Protein AF-A0A7X8T7S3-F1 (afdb_monomer_lite)

Structure (mmCIF, N/CA/C/O backbone):
data_AF-A0A7X8T7S3-F1
#
_entry.id   AF-A0A7X8T7S3-F1
#
loop_
_atom_site.group_PDB
_atom_site.id
_atom_site.type_symbol
_atom_site.label_atom_id
_atom_site.label_alt_id
_atom_site.label_comp_id
_atom_site.label_asym_id
_atom_site.label_entity_id
_atom_site.label_seq_id
_atom_site.pdbx_PDB_ins_code
_atom_site.Cartn_x
_atom_site.Cartn_y
_atom_site.Cartn_z
_atom_site.occupancy
_atom_site.B_iso_or_equiv
_atom_site.auth_seq_id
_atom_site.auth_comp_id
_atom_site.auth_asym_id
_atom_site.auth_atom_id
_atom_site.pdbx_PDB_model_num
ATOM 1 N N . MET A 1 1 ? -13.791 -21.816 15.992 1.00 34.56 1 MET A N 1
ATOM 2 C CA . MET A 1 1 ? -15.180 -21.768 16.499 1.00 34.56 1 MET A CA 1
ATOM 3 C C . MET A 1 1 ? -15.285 -20.595 17.452 1.00 34.56 1 MET A C 1
ATOM 5 O O . MET A 1 1 ? -14.672 -20.634 18.508 1.00 34.56 1 MET A O 1
ATOM 9 N N . VAL A 1 2 ? -15.959 -19.525 17.038 1.00 32.75 2 VAL A N 1
ATOM 10 C CA . VAL A 1 2 ? -16.165 -18.334 17.871 1.00 32.75 2 VAL A CA 1
ATOM 11 C C . VAL A 1 2 ? -17.373 -18.616 18.759 1.00 32.75 2 VAL A C 1
ATOM 13 O O . VAL A 1 2 ? -18.457 -18.872 18.238 1.00 32.75 2 VAL A O 1
ATOM 16 N N . SER A 1 3 ? -17.190 -18.645 20.080 1.00 33.12 3 SER A N 1
ATOM 17 C CA . SER A 1 3 ? -18.323 -18.723 20.997 1.00 33.12 3 SER A CA 1
ATOM 18 C C . SER A 1 3 ? -19.047 -17.379 20.984 1.00 33.12 3 SER A C 1
ATOM 20 O O . SER A 1 3 ? -18.461 -16.328 21.244 1.00 33.12 3 SER A O 1
ATOM 22 N N . PHE A 1 4 ? -20.332 -17.402 20.641 1.00 36.34 4 PHE A N 1
ATOM 23 C CA . PHE A 1 4 ? -21.191 -16.243 20.829 1.00 36.34 4 PHE A CA 1
ATOM 24 C C . PHE A 1 4 ? -21.385 -16.043 22.334 1.00 36.34 4 PHE A C 1
ATOM 26 O O . PHE A 1 4 ? -21.785 -16.966 23.044 1.00 36.34 4 PHE A O 1
ATOM 33 N N . ALA A 1 5 ? -21.055 -14.852 22.831 1.00 44.38 5 ALA A N 1
ATOM 34 C CA . ALA A 1 5 ? -21.290 -14.482 24.218 1.00 44.38 5 ALA A CA 1
ATOM 35 C C . ALA A 1 5 ? -22.790 -14.624 24.532 1.00 44.38 5 ALA A C 1
ATOM 37 O O . ALA A 1 5 ? -23.621 -14.000 23.873 1.00 44.38 5 ALA A O 1
ATOM 38 N N . SER A 1 6 ? -23.150 -15.455 25.516 1.00 49.16 6 SER A N 1
ATOM 39 C CA . SER A 1 6 ? -24.542 -15.551 25.961 1.00 49.16 6 SER A CA 1
ATOM 40 C C . SER A 1 6 ? -24.934 -14.232 26.624 1.00 49.16 6 SER A C 1
ATOM 42 O O . SER A 1 6 ? -24.381 -13.873 27.666 1.00 49.16 6 SER A O 1
ATOM 44 N N . VAL A 1 7 ? -25.877 -13.508 26.029 1.00 49.22 7 VAL A N 1
ATOM 45 C CA . VAL A 1 7 ? -26.388 -12.255 26.588 1.00 49.22 7 VAL A CA 1
ATOM 46 C C . VAL A 1 7 ? -27.518 -12.600 27.561 1.00 49.22 7 VAL A C 1
ATOM 48 O O . VAL A 1 7 ? -28.620 -12.944 27.145 1.00 49.22 7 VAL A O 1
ATOM 51 N N . GLY A 1 8 ? -27.216 -12.583 28.861 1.00 53.41 8 GLY A N 1
ATOM 52 C CA . GLY A 1 8 ? -28.181 -12.817 29.938 1.00 53.41 8 GLY A CA 1
ATOM 53 C C . GLY A 1 8 ? -27.502 -13.088 31.289 1.00 53.41 8 GLY A C 1
ATOM 54 O O . GLY A 1 8 ? -26.330 -13.478 31.315 1.00 53.41 8 GLY A O 1
ATOM 55 N N . PRO A 1 9 ? -28.195 -12.868 32.423 1.00 51.94 9 PRO A N 1
ATOM 56 C CA . PRO A 1 9 ? -27.655 -13.180 33.745 1.00 51.94 9 PRO A CA 1
ATOM 57 C C . PRO A 1 9 ? -27.298 -14.672 33.844 1.00 51.94 9 PRO A C 1
ATOM 59 O O . PRO A 1 9 ? -28.097 -15.539 33.493 1.00 51.94 9 PRO A O 1
ATOM 62 N N . ARG A 1 10 ? -26.080 -14.984 34.316 1.00 52.12 10 ARG A N 1
ATOM 63 C CA . ARG A 1 10 ? -25.641 -16.371 34.539 1.00 52.12 10 ARG A CA 1
ATOM 64 C C . ARG A 1 10 ? -26.496 -16.993 35.639 1.00 52.12 10 ARG A C 1
ATOM 66 O O . ARG A 1 10 ? -26.351 -16.635 36.806 1.00 52.12 10 ARG A O 1
ATOM 73 N N . VAL A 1 11 ? -27.363 -17.932 35.272 1.00 56.03 11 VAL A N 1
ATOM 74 C CA . VAL A 1 11 ? -28.170 -18.674 36.242 1.00 56.03 11 VAL A CA 1
ATOM 75 C C . VAL A 1 11 ? -27.235 -19.576 37.049 1.00 56.03 11 VAL A C 1
ATOM 77 O O . VAL A 1 11 ? -26.555 -20.446 36.507 1.00 56.03 11 VAL A O 1
ATOM 80 N N . SER A 1 12 ? -27.153 -19.326 38.354 1.00 50.28 12 SER A N 1
ATOM 81 C CA . SER A 1 12 ? -26.431 -20.178 39.298 1.00 50.28 12 SER A CA 1
ATOM 82 C C . SER A 1 12 ? -27.112 -21.550 39.336 1.00 50.28 12 SER A C 1
ATOM 84 O O . SER A 1 12 ? -28.237 -21.663 39.814 1.00 50.28 12 SER A O 1
ATOM 86 N N . SER A 1 13 ? -26.424 -22.599 38.885 1.00 55.69 13 SER A N 1
ATOM 87 C CA . SER A 1 13 ? -26.920 -23.985 38.803 1.00 55.69 13 SER A CA 1
ATOM 88 C C . SER A 1 13 ? -27.155 -24.679 40.157 1.00 55.69 13 SER A C 1
ATOM 90 O O . SER A 1 13 ? -27.207 -25.904 40.229 1.00 55.69 13 SER A O 1
ATOM 92 N N . ARG A 1 14 ? -27.260 -23.927 41.260 1.00 50.03 14 ARG A N 1
ATOM 93 C CA . ARG A 1 14 ? -27.272 -24.475 42.626 1.00 50.03 14 ARG A CA 1
ATOM 94 C C . ARG A 1 14 ? -28.643 -24.718 43.249 1.00 50.03 14 ARG A C 1
ATOM 96 O O . ARG A 1 14 ? -28.691 -25.264 44.344 1.00 50.03 14 ARG A O 1
ATOM 103 N N . ALA A 1 15 ? -29.743 -24.387 42.587 1.00 54.59 15 ALA A N 1
ATOM 104 C CA . ALA A 1 15 ? -31.065 -24.775 43.068 1.00 54.59 15 ALA A CA 1
ATOM 105 C C . ALA A 1 15 ? -32.015 -24.946 41.884 1.00 54.59 15 ALA A C 1
ATOM 107 O O . ALA A 1 15 ? -32.092 -24.065 41.031 1.00 54.59 15 ALA A O 1
ATOM 108 N N . ALA A 1 16 ? -32.708 -26.085 41.841 1.00 55.91 16 ALA A N 1
ATOM 109 C CA . ALA A 1 16 ? -33.729 -26.418 40.854 1.00 55.91 16 ALA A CA 1
ATOM 110 C C . ALA A 1 16 ? -34.978 -25.542 41.053 1.00 55.91 16 ALA A C 1
ATOM 112 O O . ALA A 1 16 ? -36.024 -26.001 41.506 1.00 55.91 16 ALA A O 1
ATOM 113 N N . TRP A 1 17 ? -34.845 -24.250 40.770 1.00 51.16 17 TRP A N 1
ATOM 114 C CA . TRP A 1 17 ? -35.983 -23.367 40.583 1.00 51.16 17 TRP A CA 1
ATOM 115 C C . TRP A 1 17 ? -36.574 -23.649 39.204 1.00 51.16 17 TRP A C 1
ATOM 117 O O . TRP A 1 17 ? -35.831 -23.863 38.248 1.00 51.16 17 TRP A O 1
ATOM 127 N N . ILE A 1 18 ? -37.906 -23.677 39.126 1.00 58.91 18 ILE A N 1
ATOM 128 C CA . ILE A 1 18 ? -38.662 -23.824 37.879 1.00 58.91 18 ILE A CA 1
ATOM 129 C C . ILE A 1 18 ? -38.081 -22.841 36.858 1.00 58.91 18 ILE A C 1
ATOM 131 O O . ILE A 1 18 ? -38.057 -21.635 37.109 1.00 58.91 18 ILE A O 1
ATOM 135 N N . GLU A 1 19 ? -37.579 -23.358 35.735 1.00 55.19 19 GLU A N 1
ATOM 136 C CA . GLU A 1 19 ? -37.076 -22.526 34.647 1.00 55.19 19 GLU A CA 1
ATOM 137 C C . GLU A 1 19 ? -38.238 -21.682 34.133 1.00 55.19 19 GLU A C 1
ATOM 139 O O . GLU A 1 19 ? -39.166 -22.204 33.523 1.00 55.19 19 GLU A O 1
ATOM 144 N N . TYR A 1 20 ? -38.228 -20.383 34.428 1.00 62.62 20 TYR A N 1
ATOM 145 C CA . TYR A 1 20 ? -39.226 -19.465 33.900 1.00 62.62 20 TYR A CA 1
ATOM 146 C C . TYR A 1 20 ? -38.867 -19.177 32.434 1.00 62.62 20 TYR A C 1
ATOM 148 O O . TYR A 1 20 ? -37.832 -18.549 32.180 1.00 62.62 20 TYR A O 1
ATOM 156 N N . PRO A 1 21 ? -39.649 -19.645 31.441 1.00 58.06 21 PRO A N 1
ATOM 157 C CA . PRO A 1 21 ? -39.331 -19.406 30.044 1.00 58.06 21 PRO A CA 1
ATOM 158 C C . PRO A 1 21 ? -39.606 -17.937 29.715 1.00 58.06 21 PRO A C 1
ATOM 160 O O . PRO A 1 21 ? -40.743 -17.528 29.502 1.00 58.06 21 PRO A O 1
ATOM 163 N N . TYR A 1 22 ? -38.549 -17.127 29.680 1.00 63.78 22 TYR A N 1
ATOM 164 C CA . TYR A 1 22 ? -38.656 -15.731 29.265 1.00 63.78 22 TYR A CA 1
ATOM 165 C C . TYR A 1 22 ? -39.035 -15.641 27.790 1.00 63.78 22 TYR A C 1
ATOM 167 O O . TYR A 1 22 ? -38.384 -16.247 26.925 1.00 63.78 22 TYR A O 1
ATOM 175 N N . THR A 1 23 ? -40.070 -14.854 27.508 1.00 71.06 23 THR A N 1
ATOM 176 C CA . THR A 1 23 ? -40.507 -14.585 26.139 1.00 71.06 23 THR A CA 1
ATOM 177 C C . THR A 1 23 ? -39.449 -13.761 25.398 1.00 71.06 23 THR A C 1
ATOM 179 O O . THR A 1 23 ? -38.605 -13.097 26.003 1.00 71.06 23 THR A O 1
ATOM 182 N N . GLN A 1 24 ? -39.462 -13.784 24.062 1.00 59.47 24 GLN A N 1
ATOM 183 C CA . GLN A 1 24 ? -38.531 -12.966 23.271 1.00 59.47 24 GLN A CA 1
ATOM 184 C C . GLN A 1 24 ? -38.701 -11.461 23.566 1.00 59.47 24 GLN A C 1
ATOM 186 O O . GLN A 1 24 ? -37.729 -10.711 23.509 1.00 59.47 24 GLN A O 1
ATOM 191 N N . ALA A 1 25 ? -39.915 -11.036 23.938 1.00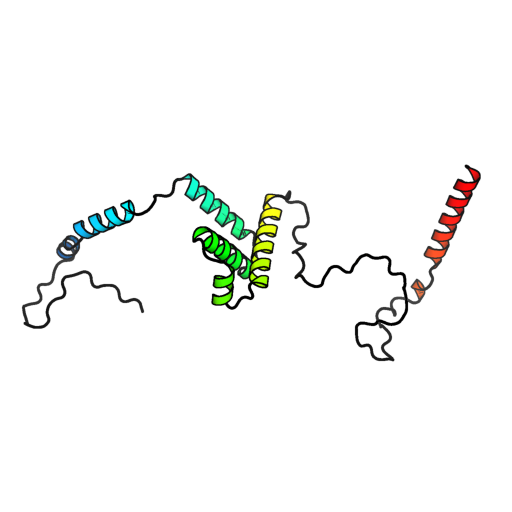 64.62 25 ALA A N 1
ATOM 192 C CA . ALA A 1 25 ? -40.205 -9.674 24.375 1.00 64.62 25 ALA A CA 1
ATOM 193 C C . ALA A 1 25 ? -39.490 -9.318 25.692 1.00 64.62 25 ALA A C 1
ATOM 195 O O . ALA A 1 25 ? -38.884 -8.252 25.771 1.00 64.62 25 ALA A O 1
ATOM 196 N N . ASP A 1 26 ? -39.461 -10.232 26.670 1.00 58.94 26 ASP A N 1
ATOM 197 C CA . ASP A 1 26 ? -38.719 -10.042 27.927 1.00 58.94 26 ASP A CA 1
ATOM 198 C C . ASP A 1 26 ? -37.208 -9.934 27.684 1.00 58.94 26 ASP A C 1
ATOM 200 O O . ASP A 1 26 ? -36.543 -9.038 28.202 1.00 58.94 26 ASP A O 1
ATOM 204 N N . LYS A 1 27 ? -36.659 -10.806 26.828 1.00 62.69 27 LYS A N 1
ATOM 205 C CA . LYS A 1 27 ? -35.222 -10.819 26.496 1.00 62.69 27 LYS A CA 1
ATOM 206 C C . LYS A 1 27 ? -34.776 -9.564 25.745 1.00 62.69 27 LYS A C 1
ATOM 208 O O . LYS A 1 27 ? -33.650 -9.111 25.937 1.00 62.69 27 LYS A O 1
ATOM 213 N N . ASN A 1 28 ? -35.652 -8.976 24.929 1.00 65.56 28 ASN A N 1
ATOM 214 C CA . ASN A 1 28 ? -35.367 -7.729 24.217 1.00 65.56 28 ASN A CA 1
ATOM 215 C C . ASN A 1 28 ? -35.242 -6.519 25.165 1.00 65.56 28 ASN A C 1
ATOM 217 O O . ASN A 1 28 ? -34.586 -5.546 24.804 1.00 65.56 28 ASN A O 1
ATOM 221 N N . GLY A 1 29 ? -35.813 -6.576 26.375 1.00 63.19 29 GLY A N 1
ATOM 222 C CA . GLY A 1 29 ? -35.689 -5.518 27.386 1.00 63.19 29 GLY A CA 1
ATOM 223 C C . GLY A 1 29 ? -34.408 -5.591 28.227 1.00 63.19 29 GLY A C 1
ATOM 224 O O . GLY A 1 29 ? -33.975 -4.588 28.784 1.00 63.19 29 GLY A O 1
ATOM 225 N N . TRP A 1 30 ? -33.744 -6.749 28.292 1.00 61.06 30 TRP A N 1
ATOM 226 C CA . TRP A 1 30 ? -32.667 -7.044 29.260 1.00 61.06 30 TRP A CA 1
ATOM 227 C C . TRP A 1 30 ? -31.284 -6.485 28.919 1.00 61.06 30 TRP A C 1
ATOM 229 O O . TRP A 1 30 ? -30.251 -6.955 29.396 1.00 61.06 30 TRP A O 1
ATOM 239 N N . GLY A 1 31 ? -31.257 -5.447 28.101 1.00 58.81 31 GLY A N 1
ATOM 240 C CA . GLY A 1 31 ? -30.015 -4.836 27.675 1.00 58.81 31 GLY A CA 1
ATOM 241 C C . GLY A 1 31 ? -30.169 -3.900 26.499 1.00 58.81 31 GLY A C 1
ATOM 242 O O . GLY A 1 31 ? -29.153 -3.387 26.071 1.00 58.81 31 GLY A O 1
ATOM 243 N N . ALA A 1 32 ? -31.373 -3.648 25.973 1.00 63.81 32 ALA A N 1
ATOM 244 C CA . ALA A 1 32 ? -31.549 -2.700 24.874 1.00 63.81 32 ALA A CA 1
ATOM 245 C C . ALA A 1 32 ? -31.115 -1.279 25.256 1.00 63.81 32 ALA A C 1
ATOM 247 O O . ALA A 1 32 ? -30.434 -0.636 24.465 1.00 63.81 32 ALA A O 1
ATOM 248 N N . GLU A 1 33 ? -31.440 -0.813 26.465 1.00 66.12 33 GLU A N 1
ATOM 249 C CA . GLU A 1 33 ? -31.030 0.517 26.940 1.00 66.12 33 GLU A CA 1
ATOM 250 C C . GLU A 1 33 ? -29.525 0.578 27.202 1.00 66.12 33 GLU A C 1
ATOM 252 O O . GLU A 1 33 ? -28.843 1.433 26.647 1.00 66.12 33 GLU A O 1
ATOM 257 N N . ARG A 1 34 ? -28.973 -0.407 27.920 1.00 66.00 34 ARG A N 1
ATOM 258 C CA . ARG A 1 34 ? -27.526 -0.515 28.152 1.00 66.00 34 ARG A CA 1
ATOM 259 C C . ARG A 1 34 ? -26.728 -0.690 26.852 1.00 66.00 34 ARG A C 1
ATOM 261 O O . ARG A 1 34 ? -25.700 -0.052 26.685 1.00 66.00 34 ARG A O 1
ATOM 268 N N . LEU A 1 35 ? -27.200 -1.497 25.901 1.00 69.31 35 LEU A N 1
ATOM 269 C CA . LEU A 1 35 ? -26.595 -1.636 24.568 1.00 69.31 35 LEU A CA 1
ATOM 270 C C . LEU A 1 35 ? -26.746 -0.359 23.748 1.00 69.31 35 LEU A C 1
ATOM 272 O O . LEU A 1 35 ? -25.869 -0.058 22.946 1.00 69.31 35 LEU A O 1
ATOM 276 N N . ALA A 1 36 ? -27.846 0.379 23.894 1.00 75.69 36 ALA A N 1
ATOM 277 C CA . ALA A 1 36 ? -28.019 1.664 23.228 1.00 75.69 36 ALA A CA 1
ATOM 278 C C . ALA A 1 36 ? -27.059 2.712 23.801 1.00 75.69 36 ALA A C 1
ATOM 280 O O . ALA A 1 36 ? -26.473 3.471 23.031 1.00 75.69 36 ALA A O 1
ATOM 281 N N . GLU A 1 37 ? -26.848 2.723 25.116 1.00 75.69 37 GLU A N 1
ATOM 282 C CA . GLU A 1 37 ? -25.844 3.548 25.792 1.00 75.69 37 GLU A CA 1
ATOM 283 C C . GLU A 1 37 ? -24.422 3.144 25.396 1.00 75.69 37 GLU A C 1
ATOM 285 O O . GLU A 1 37 ? -23.641 4.003 24.996 1.00 75.69 37 GLU A O 1
ATOM 290 N N . GLU A 1 38 ? -24.101 1.849 25.392 1.00 73.50 38 GLU A N 1
ATOM 291 C CA . GLU A 1 38 ? -22.804 1.320 24.952 1.00 73.50 38 GLU A CA 1
ATOM 292 C C . GLU A 1 38 ? -22.556 1.608 23.461 1.00 73.50 38 GLU A C 1
ATOM 294 O O . GLU A 1 38 ? -21.450 1.992 23.088 1.00 73.50 38 GLU A O 1
ATOM 299 N N . ARG A 1 39 ? -23.582 1.526 22.599 1.00 76.75 39 ARG A N 1
ATOM 300 C CA . ARG A 1 39 ? -23.499 1.944 21.187 1.00 76.75 39 ARG A CA 1
ATOM 301 C C . ARG A 1 39 ? -23.282 3.444 21.057 1.00 76.75 39 ARG A C 1
ATOM 303 O O . ARG A 1 39 ? -22.443 3.856 20.265 1.00 76.75 39 ARG A O 1
ATOM 310 N N . LYS A 1 40 ? -24.018 4.268 21.808 1.00 79.00 40 LYS A N 1
ATOM 311 C CA . LYS A 1 40 ? -23.831 5.727 21.805 1.00 79.00 40 LYS A CA 1
ATOM 312 C C . LYS A 1 40 ? -22.427 6.096 22.280 1.00 79.00 40 LYS A C 1
ATOM 314 O O . LYS A 1 40 ? -21.787 6.915 21.634 1.00 79.00 40 LYS A O 1
ATOM 319 N N . ALA A 1 41 ? -21.926 5.460 23.337 1.00 79.25 41 ALA A N 1
ATOM 320 C CA . ALA A 1 41 ? -20.565 5.649 23.832 1.00 79.25 41 ALA A CA 1
ATOM 321 C C . ALA A 1 41 ? -19.515 5.182 22.810 1.00 79.25 41 ALA A C 1
ATOM 323 O O . ALA A 1 41 ? -18.540 5.885 22.552 1.00 79.25 41 ALA A O 1
ATOM 324 N N . PHE A 1 42 ? -19.743 4.041 22.158 1.00 76.06 42 PHE A N 1
ATOM 325 C CA . PHE A 1 42 ? -18.885 3.541 21.086 1.00 76.06 42 PHE A CA 1
ATOM 326 C C . PHE A 1 42 ? -18.814 4.529 19.913 1.00 76.06 42 PHE A C 1
ATOM 328 O O . PHE A 1 42 ? -17.726 4.920 19.500 1.00 76.06 42 PHE A O 1
ATOM 335 N N . TRP A 1 43 ? -19.954 5.017 19.422 1.00 76.62 43 TRP A N 1
ATOM 336 C CA . TRP A 1 43 ? -19.973 5.994 18.331 1.00 76.62 43 TRP A CA 1
ATOM 337 C C . TRP A 1 43 ? -19.456 7.372 18.753 1.00 76.62 43 TRP A C 1
ATOM 339 O O . TRP A 1 43 ? -18.850 8.050 17.934 1.00 76.62 43 TRP A O 1
ATOM 349 N N . ALA A 1 44 ? -19.614 7.765 20.020 1.00 80.00 44 ALA A N 1
ATOM 350 C CA . ALA A 1 44 ? -19.037 9.000 20.553 1.00 80.00 44 ALA A CA 1
ATOM 351 C C . ALA A 1 44 ? -17.502 8.952 20.657 1.00 80.00 44 ALA A C 1
ATOM 353 O O . ALA A 1 44 ? -16.851 9.989 20.564 1.00 80.00 44 ALA A O 1
ATOM 354 N N . THR A 1 45 ? -16.914 7.764 20.841 1.00 79.56 45 THR A N 1
ATOM 355 C CA . THR A 1 45 ? -15.448 7.593 20.862 1.00 79.56 45 THR A CA 1
ATOM 356 C C . THR A 1 45 ? -14.835 7.502 19.463 1.00 79.56 45 THR A C 1
ATOM 358 O O . THR A 1 45 ? -13.646 7.775 19.297 1.00 79.56 45 THR A O 1
ATOM 361 N N . MET A 1 46 ? -15.624 7.155 18.442 1.00 78.06 46 MET A N 1
ATOM 362 C CA . MET A 1 46 ? -15.157 7.063 17.060 1.00 78.06 46 MET A CA 1
ATOM 363 C C . MET A 1 46 ? -15.248 8.414 16.347 1.00 78.06 46 MET A C 1
ATOM 365 O O . MET A 1 46 ? -16.266 9.099 16.385 1.00 78.06 46 MET A O 1
ATOM 369 N N . ARG A 1 47 ? -14.192 8.785 15.615 1.00 83.69 47 ARG A N 1
ATOM 370 C CA . ARG A 1 47 ? -14.267 9.898 14.661 1.00 83.69 47 ARG A CA 1
ATOM 371 C C . ARG A 1 47 ? -15.202 9.490 13.522 1.00 83.69 47 ARG A C 1
ATOM 373 O O . ARG A 1 47 ? -14.874 8.572 12.772 1.00 83.69 47 ARG A O 1
ATOM 380 N N . THR A 1 48 ? -16.317 10.197 13.355 1.00 84.00 48 THR A N 1
ATOM 381 C CA . THR A 1 48 ? -17.166 10.045 12.168 1.00 84.00 48 THR A CA 1
ATOM 382 C C . THR A 1 48 ? -16.392 10.527 10.936 1.00 84.00 48 THR A C 1
ATOM 384 O O . THR A 1 48 ? -15.946 11.681 10.929 1.00 84.00 48 THR A O 1
ATOM 387 N N . PRO A 1 49 ? -16.184 9.679 9.913 1.00 86.56 49 PRO A N 1
ATOM 388 C CA . PRO A 1 49 ? -1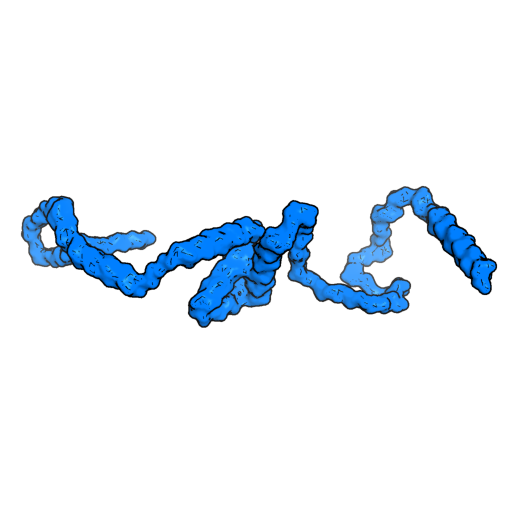5.543 10.106 8.678 1.00 86.56 49 PRO A CA 1
ATOM 389 C C . PRO A 1 49 ? -16.416 11.146 7.975 1.00 86.56 49 PRO A C 1
ATOM 391 O O . PRO A 1 49 ? -17.645 11.052 7.960 1.00 86.56 49 PRO A O 1
ATOM 394 N N . THR A 1 50 ? -15.777 12.159 7.406 1.00 93.75 50 THR A N 1
ATOM 395 C CA . THR A 1 50 ? -16.453 13.142 6.560 1.00 93.75 50 THR A CA 1
ATOM 396 C C . THR A 1 50 ? -16.800 12.517 5.209 1.00 93.75 50 THR A C 1
ATOM 398 O O . THR A 1 50 ? -16.164 11.553 4.787 1.00 93.75 50 THR A O 1
ATOM 401 N N . ALA A 1 51 ? -17.776 13.080 4.489 1.00 94.50 51 ALA A N 1
ATOM 402 C CA . ALA A 1 51 ? -18.107 12.614 3.138 1.00 94.50 51 ALA A CA 1
ATOM 403 C C . ALA A 1 51 ? -16.876 12.606 2.214 1.00 94.50 51 ALA A C 1
ATOM 405 O O . ALA A 1 51 ? -16.703 11.689 1.421 1.00 94.50 51 ALA A O 1
ATOM 406 N N . ARG A 1 52 ? -15.981 13.585 2.392 1.00 94.31 52 ARG A N 1
ATOM 407 C CA . ARG A 1 52 ? -14.714 13.670 1.670 1.00 94.31 52 ARG A CA 1
ATOM 408 C C . ARG A 1 52 ? -13.755 12.522 2.005 1.00 94.31 52 ARG A C 1
ATOM 410 O O . ARG A 1 52 ? -13.136 11.980 1.099 1.00 94.31 52 ARG A O 1
ATOM 417 N N . ASP A 1 53 ? -13.651 12.135 3.279 1.00 92.81 53 ASP A N 1
ATOM 418 C CA . ASP A 1 53 ? -12.817 10.988 3.675 1.00 92.81 53 ASP A CA 1
ATOM 419 C C . ASP A 1 53 ? -13.307 9.695 2.991 1.00 92.81 53 ASP A C 1
ATOM 421 O O . ASP A 1 53 ? -12.503 8.842 2.626 1.00 92.81 53 ASP A O 1
ATOM 425 N N . ILE A 1 54 ? -14.627 9.552 2.805 1.00 94.12 54 ILE A N 1
ATOM 426 C CA . ILE A 1 54 ? -15.231 8.396 2.127 1.00 94.12 54 ILE A CA 1
ATOM 427 C C . ILE A 1 54 ? -14.916 8.428 0.631 1.00 94.12 54 ILE A C 1
ATOM 429 O O . ILE A 1 54 ? -14.446 7.427 0.100 1.00 94.12 54 ILE A O 1
ATOM 433 N N . THR A 1 55 ? -15.102 9.571 -0.037 1.00 97.06 55 THR A N 1
ATOM 434 C CA . THR A 1 55 ? -14.790 9.687 -1.472 1.00 97.06 55 THR A CA 1
ATOM 435 C C . THR A 1 55 ? -13.307 9.448 -1.751 1.00 97.06 55 THR A C 1
ATOM 437 O O . THR A 1 55 ? -12.969 8.709 -2.668 1.00 97.06 55 THR A O 1
ATOM 440 N N . GLU A 1 56 ? -12.408 9.991 -0.922 1.00 93.75 56 GLU A N 1
ATOM 441 C CA . GLU A 1 56 ? -10.963 9.749 -1.053 1.00 93.75 56 GLU A CA 1
ATOM 442 C C . GLU A 1 56 ? -10.616 8.262 -0.812 1.00 93.75 56 GLU A C 1
ATOM 444 O O . GLU A 1 56 ? -9.751 7.693 -1.486 1.00 93.75 56 GLU A O 1
ATOM 449 N N . ALA A 1 57 ? -11.312 7.588 0.111 1.00 90.88 57 ALA A N 1
ATOM 450 C CA . ALA A 1 57 ? -11.138 6.152 0.337 1.00 90.88 57 ALA A CA 1
ATOM 451 C C . ALA A 1 57 ? -11.605 5.305 -0.863 1.00 90.88 57 ALA A C 1
ATOM 453 O O . ALA A 1 57 ? -10.924 4.353 -1.247 1.00 90.88 57 ALA A O 1
ATOM 454 N N . GLU A 1 58 ? -12.729 5.658 -1.484 1.00 95.25 58 GLU A N 1
ATOM 455 C CA . GLU A 1 58 ? -13.243 4.971 -2.675 1.00 95.25 58 GLU A CA 1
ATOM 456 C C . GLU A 1 58 ? -12.318 5.161 -3.886 1.00 95.25 58 GLU A C 1
ATOM 458 O O . GLU A 1 58 ? -11.998 4.191 -4.578 1.00 95.25 58 GLU A O 1
ATOM 463 N N . GLU A 1 59 ? -11.813 6.378 -4.103 1.00 93.56 59 GLU A N 1
ATOM 464 C CA . GLU A 1 59 ? -10.847 6.676 -5.169 1.00 93.56 59 GLU A CA 1
ATOM 465 C C . GLU A 1 59 ? -9.545 5.886 -4.994 1.00 93.56 59 GLU A C 1
ATOM 467 O O . GLU A 1 59 ? -9.073 5.233 -5.929 1.00 93.56 59 GLU A O 1
ATOM 472 N N . THR A 1 60 ? -8.986 5.880 -3.779 1.00 91.31 60 THR A N 1
ATOM 473 C CA . THR A 1 60 ? -7.751 5.134 -3.482 1.00 91.31 60 THR A CA 1
ATOM 474 C C . THR A 1 60 ? -7.942 3.622 -3.609 1.00 91.31 60 THR A C 1
ATOM 476 O O . THR A 1 60 ? -7.037 2.929 -4.084 1.00 91.31 60 THR A O 1
ATOM 479 N N . GLN A 1 61 ? -9.120 3.095 -3.259 1.00 91.56 61 GLN A N 1
ATOM 480 C CA . GLN A 1 61 ? -9.466 1.697 -3.517 1.00 91.56 61 GLN A CA 1
ATOM 481 C C . GLN A 1 61 ? -9.575 1.413 -5.024 1.00 91.56 61 GLN A C 1
ATOM 483 O O . GLN A 1 61 ? -9.116 0.361 -5.479 1.00 91.56 61 GLN A O 1
ATOM 488 N N . GLY A 1 62 ? -10.102 2.361 -5.804 1.00 93.25 62 GLY A N 1
ATOM 489 C CA . GLY A 1 62 ? -10.095 2.318 -7.265 1.00 93.25 62 GLY A CA 1
ATOM 490 C C . GLY A 1 62 ? -8.681 2.196 -7.836 1.00 93.25 62 GLY A C 1
ATOM 491 O O . GLY A 1 62 ? -8.440 1.346 -8.692 1.00 93.25 62 GLY A O 1
ATOM 492 N N . TRP A 1 63 ? -7.711 2.945 -7.305 1.00 92.56 63 TRP A N 1
ATOM 493 C CA . TRP A 1 63 ? -6.321 2.876 -7.774 1.00 92.56 63 TRP A CA 1
ATOM 494 C C . TRP A 1 63 ? -5.673 1.504 -7.562 1.00 92.56 63 TRP A C 1
ATOM 496 O O . TRP A 1 63 ? -4.894 1.056 -8.402 1.00 92.56 63 TRP A O 1
ATOM 506 N N . LEU A 1 64 ? -6.023 0.790 -6.487 1.00 92.81 64 LEU A N 1
ATOM 507 C CA . LEU A 1 64 ? -5.503 -0.561 -6.230 1.00 92.81 64 LEU A CA 1
ATOM 508 C C . LEU A 1 64 ? -5.936 -1.586 -7.289 1.00 92.81 64 LEU A C 1
ATOM 510 O O . LEU A 1 64 ? -5.250 -2.597 -7.463 1.00 92.81 64 LEU A O 1
ATOM 514 N N . SER A 1 65 ? -7.036 -1.328 -8.009 1.00 91.62 65 SER A N 1
ATOM 515 C CA . SER A 1 65 ? -7.498 -2.191 -9.105 1.00 91.62 65 SER A CA 1
ATOM 516 C C . SER A 1 65 ? -6.541 -2.196 -10.303 1.00 91.62 65 SER A C 1
ATOM 518 O O . SER A 1 65 ? -6.494 -3.178 -11.040 1.00 91.62 65 SER A O 1
ATOM 520 N N . HIS A 1 66 ? -5.725 -1.149 -10.461 1.00 89.38 66 HIS A N 1
ATOM 521 C CA . HIS A 1 66 ? -4.742 -1.035 -11.542 1.00 89.38 66 HIS A CA 1
ATOM 522 C C . HIS A 1 66 ? -3.484 -1.881 -11.326 1.00 89.38 66 HIS A C 1
ATOM 524 O O . HIS A 1 66 ? -2.685 -2.034 -12.246 1.00 89.38 66 HIS A O 1
ATOM 530 N N . VAL A 1 67 ? -3.290 -2.432 -10.126 1.00 91.12 67 VAL A N 1
ATOM 531 C CA . VAL A 1 67 ? -2.169 -3.327 -9.824 1.00 91.12 67 VAL A CA 1
ATOM 532 C C . VAL A 1 67 ? -2.646 -4.769 -10.027 1.00 91.12 67 VAL A C 1
ATOM 534 O O . VAL A 1 67 ? -3.458 -5.230 -9.221 1.00 91.12 67 VAL A O 1
ATOM 537 N N . PRO A 1 68 ? -2.190 -5.494 -11.068 1.00 89.25 68 PRO A N 1
ATOM 538 C CA . PRO A 1 68 ? -2.648 -6.859 -11.340 1.00 89.25 68 PRO A CA 1
ATOM 539 C C . PRO A 1 68 ? -2.125 -7.865 -10.306 1.00 89.25 68 PRO A C 1
ATOM 541 O O . PRO A 1 68 ? -2.831 -8.802 -9.936 1.00 89.25 68 PRO A O 1
ATOM 544 N N . ASP A 1 69 ? -0.909 -7.647 -9.798 1.00 90.81 69 ASP A N 1
ATOM 545 C CA . ASP A 1 69 ? -0.253 -8.560 -8.869 1.00 90.81 69 ASP A CA 1
ATOM 546 C C . ASP A 1 69 ? -0.754 -8.385 -7.432 1.00 90.81 69 ASP A C 1
ATOM 548 O O . ASP A 1 69 ? -0.488 -7.382 -6.763 1.00 90.81 69 ASP A O 1
ATOM 552 N N . GLU A 1 70 ? -1.399 -9.425 -6.900 1.00 93.50 70 GLU A N 1
ATOM 553 C CA . GLU A 1 70 ? -1.939 -9.411 -5.534 1.00 93.50 70 GLU A CA 1
ATOM 554 C C . GLU A 1 70 ? -0.838 -9.254 -4.473 1.00 93.50 70 GLU A C 1
ATOM 556 O O . GLU A 1 70 ? -1.017 -8.582 -3.458 1.00 93.50 70 GLU A O 1
ATOM 561 N N . SER A 1 71 ? 0.349 -9.818 -4.722 1.00 91.75 71 SER A N 1
ATOM 562 C CA . SER A 1 71 ? 1.477 -9.687 -3.792 1.00 91.75 71 SER A CA 1
ATOM 563 C C . SER A 1 71 ? 1.986 -8.245 -3.678 1.00 91.75 71 SER A C 1
ATOM 565 O O . SER A 1 71 ? 2.399 -7.821 -2.596 1.00 91.75 71 SER A O 1
ATOM 567 N N . GLU A 1 72 ? 1.921 -7.474 -4.764 1.00 93.50 72 GLU A N 1
ATOM 568 C CA . GLU A 1 72 ? 2.311 -6.064 -4.785 1.00 93.50 72 GLU A CA 1
ATOM 569 C C . GLU A 1 72 ? 1.235 -5.191 -4.147 1.00 93.50 72 GLU A C 1
ATOM 571 O O . GLU A 1 72 ? 1.548 -4.334 -3.315 1.00 93.50 72 GLU A O 1
ATOM 576 N N . ARG A 1 73 ? -0.038 -5.486 -4.440 1.00 94.75 73 ARG A N 1
ATOM 577 C CA . ARG A 1 73 ? -1.195 -4.853 -3.798 1.00 94.75 73 ARG A CA 1
ATOM 578 C C . ARG A 1 73 ? -1.152 -5.026 -2.278 1.00 94.75 73 ARG A C 1
ATOM 580 O O . ARG A 1 73 ? -1.320 -4.054 -1.534 1.00 94.75 73 ARG A O 1
ATOM 587 N N . ARG A 1 74 ? -0.839 -6.234 -1.798 1.00 95.06 74 ARG A N 1
ATOM 588 C CA . ARG A 1 74 ? -0.670 -6.527 -0.367 1.00 95.06 74 ARG A CA 1
ATOM 589 C C . ARG A 1 74 ? 0.492 -5.747 0.251 1.00 95.06 74 ARG A C 1
ATOM 591 O O . ARG A 1 74 ? 0.340 -5.180 1.329 1.00 95.06 74 ARG A O 1
ATOM 598 N N . CYS A 1 75 ? 1.641 -5.667 -0.422 1.00 95.62 75 CYS A N 1
ATOM 599 C CA . CYS A 1 75 ? 2.773 -4.872 0.066 1.00 95.62 75 CYS A CA 1
ATOM 600 C C . CYS A 1 75 ? 2.452 -3.368 0.129 1.00 95.62 75 CYS A C 1
ATOM 602 O O . CYS A 1 75 ? 2.832 -2.708 1.097 1.00 95.62 75 CYS A O 1
ATOM 604 N N . LEU A 1 76 ? 1.742 -2.824 -0.864 1.00 96.19 76 LEU A N 1
ATOM 605 C CA . LEU A 1 76 ? 1.357 -1.411 -0.898 1.00 96.19 76 LEU A CA 1
ATOM 606 C C . LEU A 1 76 ? 0.358 -1.062 0.214 1.00 96.19 76 LEU A C 1
ATOM 608 O O . LEU A 1 76 ? 0.562 -0.099 0.954 1.00 96.19 76 LEU A O 1
ATOM 612 N N . THR A 1 77 ? -0.691 -1.872 0.368 1.00 95.50 77 THR A N 1
ATOM 613 C CA . THR A 1 77 ? -1.707 -1.698 1.421 1.00 95.50 77 THR A CA 1
ATOM 614 C C . THR A 1 77 ? -1.107 -1.836 2.818 1.00 95.50 77 THR A C 1
ATOM 616 O O . THR A 1 77 ? -1.376 -1.007 3.689 1.00 95.50 77 THR A O 1
ATOM 619 N N . ALA A 1 78 ? -0.223 -2.814 3.027 1.00 96.25 78 ALA A N 1
ATOM 620 C CA . ALA A 1 78 ? 0.504 -2.955 4.282 1.00 96.25 78 ALA A CA 1
ATOM 621 C C . ALA A 1 78 ? 1.413 -1.753 4.567 1.00 96.25 78 ALA A C 1
ATOM 623 O O . ALA A 1 78 ? 1.442 -1.254 5.692 1.00 96.25 78 ALA A O 1
ATOM 624 N N . TRP A 1 79 ? 2.114 -1.229 3.557 1.00 96.62 79 TRP A N 1
ATOM 625 C CA . TRP A 1 79 ? 2.927 -0.021 3.710 1.00 96.62 79 TRP A CA 1
ATOM 626 C C . TRP A 1 79 ? 2.086 1.212 4.080 1.00 96.62 79 TRP A C 1
ATOM 628 O O . TRP A 1 79 ? 2.475 1.966 4.981 1.00 96.62 79 TRP A O 1
ATOM 638 N N . ALA A 1 80 ? 0.927 1.402 3.444 1.00 95.31 80 ALA A N 1
ATOM 639 C CA . ALA A 1 80 ? 0.005 2.490 3.773 1.00 95.31 80 ALA A CA 1
ATOM 640 C C . ALA A 1 80 ? -0.511 2.365 5.217 1.00 95.31 80 ALA A C 1
ATOM 642 O O . ALA A 1 80 ? -0.511 3.332 5.981 1.00 95.31 80 ALA A O 1
ATOM 643 N N . TRP A 1 81 ? -0.854 1.147 5.636 1.00 95.06 81 TRP A N 1
ATOM 644 C CA . TRP A 1 81 ? -1.302 0.852 6.995 1.00 95.06 81 TRP A CA 1
ATOM 645 C C . TRP A 1 81 ? -0.208 1.068 8.050 1.00 95.06 81 TRP A C 1
ATOM 647 O O . TRP A 1 81 ? -0.465 1.659 9.102 1.00 95.06 81 TRP A O 1
ATOM 657 N N . CYS A 1 82 ? 1.030 0.651 7.764 1.00 95.75 82 CYS A N 1
ATOM 658 C CA . CYS A 1 82 ? 2.195 0.928 8.605 1.00 95.75 82 CYS A CA 1
ATOM 659 C C . CYS A 1 82 ? 2.431 2.437 8.748 1.00 95.75 82 CYS A C 1
ATOM 661 O O . CYS A 1 82 ? 2.637 2.915 9.865 1.00 95.75 82 CYS A O 1
ATOM 663 N N . SER A 1 83 ? 2.324 3.186 7.646 1.00 94.12 83 SER A N 1
ATOM 664 C CA . SER A 1 83 ? 2.458 4.648 7.637 1.00 94.12 83 SER A CA 1
ATOM 665 C C . SER A 1 83 ? 1.382 5.322 8.497 1.00 94.12 83 SER A C 1
ATOM 667 O O . SER A 1 83 ? 1.705 6.173 9.325 1.00 94.12 83 SER A O 1
ATOM 669 N N . ALA A 1 84 ? 0.125 4.878 8.394 1.00 92.88 84 ALA A N 1
ATOM 670 C CA . ALA A 1 84 ? -0.981 5.399 9.202 1.00 92.88 84 ALA A CA 1
ATOM 671 C C . ALA A 1 84 ? -0.818 5.105 10.706 1.00 92.88 84 ALA A C 1
ATOM 673 O O . ALA A 1 84 ? -1.186 5.920 11.551 1.00 92.88 84 ALA A O 1
ATOM 674 N N . ARG A 1 85 ? -0.242 3.948 11.058 1.00 92.88 85 ARG A N 1
ATOM 675 C CA . ARG A 1 85 ? -0.060 3.502 12.453 1.00 92.88 85 ARG A CA 1
ATOM 676 C C . ARG A 1 85 ? 1.307 3.834 13.049 1.00 92.88 85 ARG A C 1
ATOM 678 O O . ARG A 1 85 ? 1.585 3.392 14.162 1.00 92.88 85 ARG A O 1
ATOM 685 N N 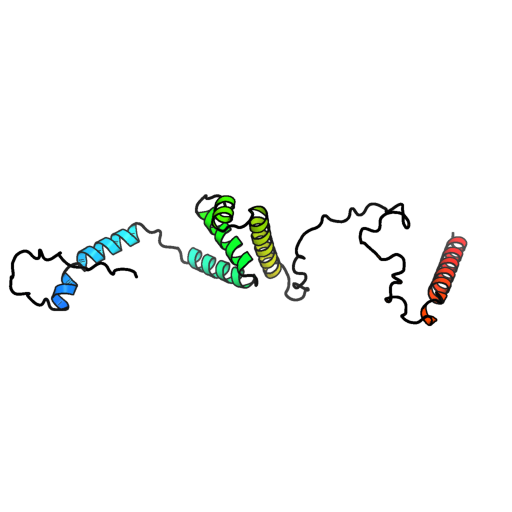. LYS A 1 86 ? 2.160 4.577 12.331 1.00 92.31 86 LYS A N 1
ATOM 686 C CA . LYS A 1 86 ? 3.550 4.876 12.730 1.00 92.31 86 LYS A CA 1
ATOM 687 C C . LYS A 1 86 ? 4.361 3.610 13.063 1.00 92.31 86 LYS A C 1
ATOM 689 O O . LYS A 1 86 ? 5.171 3.608 13.987 1.00 92.31 86 LYS A O 1
ATOM 694 N N . ARG A 1 87 ? 4.124 2.521 12.326 1.00 93.81 87 ARG A N 1
ATOM 695 C CA . ARG A 1 87 ? 4.893 1.268 12.416 1.00 93.81 87 ARG A CA 1
ATOM 696 C C . ARG A 1 87 ? 5.908 1.190 11.281 1.00 93.81 87 ARG A C 1
ATOM 698 O O . ARG A 1 87 ? 5.680 1.738 10.203 1.00 93.81 87 ARG A O 1
ATOM 705 N N . PHE A 1 88 ? 7.004 0.465 11.489 1.00 95.81 88 PHE A N 1
ATOM 706 C CA . PHE A 1 88 ? 7.987 0.250 10.433 1.00 95.81 88 PHE A CA 1
ATOM 707 C C . PHE A 1 88 ? 7.533 -0.859 9.483 1.00 95.81 88 PHE A C 1
ATOM 709 O O . PHE A 1 88 ? 7.231 -1.977 9.890 1.00 95.81 88 PHE A O 1
ATOM 716 N N . PHE A 1 89 ? 7.539 -0.568 8.183 1.00 96.19 89 PHE A N 1
ATOM 717 C CA . PHE A 1 89 ? 7.190 -1.541 7.143 1.00 96.19 89 PHE A CA 1
ATOM 718 C C . PHE A 1 89 ? 8.138 -2.755 7.106 1.00 96.19 89 PHE A C 1
ATOM 720 O O . PHE A 1 89 ? 7.731 -3.857 6.749 1.00 96.19 89 PHE A O 1
ATOM 727 N N . LYS A 1 90 ? 9.398 -2.567 7.521 1.00 96.00 90 LYS A N 1
ATOM 728 C CA . LYS A 1 90 ? 10.395 -3.640 7.641 1.00 96.00 90 LYS A CA 1
ATOM 729 C C . LYS A 1 90 ? 9.960 -4.730 8.625 1.00 96.00 90 LYS A C 1
ATOM 731 O O . LYS A 1 90 ? 10.201 -5.903 8.352 1.00 96.00 90 LYS A O 1
ATOM 736 N N . ASP A 1 91 ? 9.322 -4.348 9.730 1.00 95.94 91 ASP A N 1
ATOM 737 C CA . ASP A 1 91 ? 8.878 -5.295 10.755 1.00 95.94 91 ASP A CA 1
ATOM 738 C C . ASP A 1 91 ? 7.723 -6.144 10.225 1.00 95.94 91 ASP A C 1
ATOM 740 O O . ASP A 1 91 ? 7.772 -7.366 10.321 1.00 95.94 91 ASP A O 1
ATOM 744 N N . TRP A 1 92 ? 6.769 -5.516 9.530 1.00 96.12 92 TRP A N 1
ATOM 745 C CA . TRP A 1 92 ? 5.702 -6.236 8.830 1.00 96.12 92 TRP A CA 1
ATOM 746 C C . TRP A 1 92 ? 6.253 -7.201 7.768 1.00 96.12 92 TRP A C 1
ATOM 748 O O . TRP A 1 92 ? 5.830 -8.350 7.697 1.00 96.12 92 TRP A O 1
ATOM 758 N N . CYS A 1 93 ? 7.251 -6.778 6.980 1.00 96.12 93 CYS A N 1
ATOM 759 C CA . CYS A 1 93 ? 7.896 -7.674 6.013 1.00 96.12 93 CYS A CA 1
ATOM 760 C C . CYS A 1 93 ? 8.504 -8.903 6.706 1.00 96.12 93 CYS A C 1
ATOM 762 O O . CYS A 1 93 ? 8.382 -10.014 6.197 1.00 96.12 93 CYS A O 1
ATOM 764 N N . ARG A 1 94 ? 9.119 -8.719 7.883 1.00 95.38 94 ARG A N 1
ATOM 765 C CA . ARG A 1 94 ? 9.706 -9.810 8.670 1.00 95.38 94 ARG A CA 1
ATOM 766 C C . ARG A 1 94 ? 8.648 -10.774 9.208 1.00 95.38 94 ARG A C 1
ATOM 768 O O . ARG A 1 94 ? 8.881 -11.978 9.168 1.00 95.38 94 ARG A O 1
ATOM 775 N N . GLU A 1 95 ? 7.516 -10.258 9.682 1.00 95.88 95 GLU A N 1
ATOM 776 C CA . GLU A 1 95 ? 6.369 -11.058 10.142 1.00 95.88 95 GLU A CA 1
ATOM 777 C C . GLU A 1 95 ? 5.776 -11.911 9.009 1.00 95.88 95 GLU A C 1
ATOM 779 O O . GLU A 1 95 ? 5.431 -13.069 9.221 1.00 95.88 95 GLU A O 1
ATOM 784 N N . GLU A 1 96 ? 5.731 -11.369 7.792 1.00 93.44 96 GLU A N 1
ATOM 785 C CA . GLU A 1 96 ? 5.234 -12.061 6.593 1.00 93.44 96 GLU A CA 1
ATOM 786 C C . GLU A 1 96 ? 6.273 -12.966 5.910 1.00 93.44 96 GLU A C 1
ATOM 788 O O . GLU A 1 96 ? 5.973 -13.605 4.902 1.00 93.44 96 GLU A O 1
ATOM 793 N N . GLY A 1 97 ? 7.513 -13.013 6.411 1.00 94.00 97 GLY A N 1
ATOM 794 C CA . GLY A 1 97 ? 8.596 -13.788 5.795 1.00 94.00 97 GLY A CA 1
ATOM 795 C C . GLY A 1 97 ? 9.098 -13.223 4.458 1.00 94.00 97 GLY A C 1
ATOM 796 O O . GLY A 1 97 ? 9.711 -13.939 3.668 1.00 94.00 97 GLY A O 1
ATOM 797 N N . ILE A 1 98 ? 8.856 -11.939 4.186 1.00 93.62 98 ILE A N 1
ATOM 798 C CA . ILE A 1 98 ? 9.313 -11.234 2.985 1.00 93.62 98 ILE A CA 1
ATOM 799 C C . ILE A 1 98 ? 10.607 -10.483 3.315 1.00 93.62 98 ILE A C 1
ATOM 801 O O . ILE A 1 98 ? 10.693 -9.753 4.304 1.00 93.62 98 ILE A O 1
ATOM 805 N N . HIS A 1 99 ? 11.626 -10.600 2.461 1.00 94.69 99 HIS A N 1
ATOM 806 C CA . HIS A 1 99 ? 12.832 -9.791 2.624 1.00 94.69 99 HIS A CA 1
ATOM 807 C C . HIS A 1 99 ? 12.486 -8.288 2.496 1.00 94.69 99 HIS A C 1
ATOM 809 O O . HIS A 1 99 ? 11.792 -7.913 1.545 1.00 94.69 99 HIS A O 1
ATOM 815 N N . PRO A 1 100 ? 12.964 -7.398 3.392 1.00 93.44 100 PRO A N 1
ATOM 816 C CA . PRO A 1 100 ? 12.559 -5.986 3.406 1.00 93.44 100 PRO A CA 1
ATOM 817 C C . PRO A 1 100 ? 12.772 -5.260 2.074 1.00 93.44 100 PRO A C 1
ATOM 819 O O . PRO A 1 100 ? 11.932 -4.468 1.654 1.00 93.44 100 PRO A O 1
ATOM 822 N N . GLU A 1 101 ? 13.870 -5.575 1.386 1.00 93.25 101 GLU A N 1
ATOM 823 C CA . GLU A 1 101 ? 14.186 -5.033 0.061 1.00 93.25 101 GLU A CA 1
ATOM 824 C C . GLU A 1 101 ? 13.156 -5.471 -0.991 1.00 93.25 101 GLU A C 1
ATOM 826 O O . GLU A 1 101 ? 12.681 -4.669 -1.790 1.00 93.25 101 GLU A O 1
ATOM 831 N N . THR A 1 102 ? 12.736 -6.738 -0.955 1.00 92.06 102 THR A N 1
ATOM 832 C CA . THR A 1 102 ? 11.713 -7.276 -1.859 1.00 92.06 102 THR A CA 1
ATOM 833 C C . THR A 1 102 ? 10.365 -6.612 -1.608 1.00 92.06 102 THR A C 1
ATOM 835 O O . THR A 1 102 ? 9.696 -6.208 -2.558 1.00 92.06 102 THR A O 1
ATOM 838 N N . GLY A 1 103 ? 9.980 -6.442 -0.339 1.00 93.19 103 GLY A N 1
ATOM 839 C CA . GLY A 1 103 ? 8.764 -5.716 0.027 1.00 93.19 103 GLY A CA 1
ATOM 840 C C . GLY A 1 103 ? 8.801 -4.263 -0.448 1.00 93.19 103 GLY A C 1
ATOM 841 O O . GLY A 1 103 ? 7.817 -3.768 -0.999 1.00 93.19 103 GLY A O 1
ATOM 842 N N . ARG A 1 104 ? 9.953 -3.592 -0.295 1.00 92.88 104 ARG A N 1
ATOM 843 C CA . ARG A 1 104 ? 10.173 -2.221 -0.773 1.00 92.88 104 ARG A CA 1
ATOM 844 C C . ARG A 1 104 ? 10.006 -2.116 -2.291 1.00 92.88 104 ARG A C 1
ATOM 846 O O . ARG A 1 104 ? 9.276 -1.247 -2.755 1.00 92.88 104 ARG A O 1
ATOM 853 N N . ARG A 1 105 ? 10.602 -3.034 -3.048 1.00 89.94 105 ARG A N 1
ATOM 854 C CA . ARG A 1 105 ? 10.486 -3.065 -4.513 1.00 89.94 105 ARG A CA 1
ATOM 855 C C . ARG A 1 105 ? 9.053 -3.316 -4.972 1.00 89.94 105 ARG A C 1
ATOM 857 O O . ARG A 1 105 ? 8.570 -2.621 -5.856 1.00 89.94 105 ARG A O 1
ATOM 864 N N . ARG A 1 106 ? 8.348 -4.260 -4.339 1.00 92.38 106 ARG A N 1
ATOM 865 C CA . ARG A 1 106 ? 6.938 -4.558 -4.652 1.00 92.38 106 ARG A CA 1
ATOM 866 C C . ARG A 1 106 ? 6.032 -3.345 -4.451 1.00 92.38 106 ARG A C 1
ATOM 868 O O . ARG A 1 106 ? 5.215 -3.056 -5.318 1.00 92.38 106 ARG A O 1
ATOM 875 N N . LYS A 1 107 ? 6.193 -2.603 -3.346 1.00 94.00 107 LYS A N 1
ATOM 876 C CA . LYS A 1 107 ? 5.407 -1.372 -3.145 1.00 94.00 107 LYS A CA 1
ATOM 877 C C . LYS A 1 107 ? 5.772 -0.279 -4.157 1.00 94.00 107 LYS A C 1
ATOM 879 O O . LYS A 1 107 ? 4.884 0.426 -4.613 1.00 94.00 107 LYS A O 1
ATOM 884 N N . GLU A 1 108 ? 7.051 -0.131 -4.510 1.00 92.62 108 GLU A N 1
ATOM 885 C CA . GLU A 1 108 ? 7.509 0.901 -5.448 1.00 92.62 108 GLU A CA 1
ATOM 886 C C . GLU A 1 108 ? 6.995 0.615 -6.865 1.00 92.62 108 GLU A C 1
ATOM 888 O O . GLU A 1 108 ? 6.495 1.527 -7.517 1.00 92.62 108 GLU A O 1
ATOM 893 N N . ARG A 1 109 ? 6.981 -0.654 -7.297 1.00 88.25 109 ARG A N 1
ATOM 894 C CA . ARG A 1 109 ? 6.339 -1.076 -8.555 1.00 88.25 109 ARG A CA 1
ATOM 895 C C . ARG A 1 109 ? 4.845 -0.787 -8.574 1.00 88.25 109 ARG A C 1
ATOM 897 O O . ARG A 1 109 ? 4.364 -0.191 -9.532 1.00 88.25 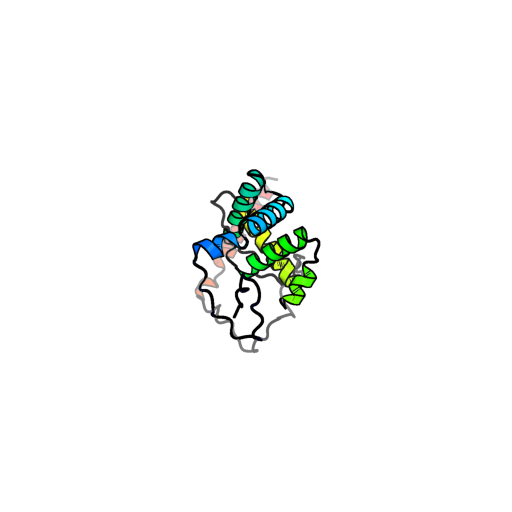109 ARG A O 1
ATOM 904 N N . ALA A 1 110 ? 4.131 -1.135 -7.504 1.00 91.75 110 ALA A N 1
ATOM 905 C CA . ALA A 1 110 ? 2.705 -0.843 -7.393 1.00 91.75 110 ALA A CA 1
ATOM 906 C C . ALA A 1 110 ? 2.419 0.665 -7.515 1.00 91.75 110 ALA A C 1
ATOM 908 O O . ALA A 1 110 ? 1.516 1.064 -8.247 1.00 91.75 110 ALA A O 1
ATOM 909 N N . ILE A 1 111 ? 3.222 1.508 -6.851 1.00 92.31 111 ILE A N 1
ATOM 910 C CA . ILE A 1 111 ? 3.109 2.972 -6.941 1.00 92.31 111 ILE A CA 1
ATOM 911 C C . ILE A 1 111 ? 3.372 3.446 -8.371 1.00 92.31 111 ILE A C 1
ATOM 913 O O . ILE A 1 111 ? 2.583 4.222 -8.902 1.00 92.31 111 ILE A O 1
ATOM 917 N N . LEU A 1 112 ? 4.447 2.975 -9.005 1.00 88.19 112 LEU A N 1
ATOM 918 C CA . LEU A 1 112 ? 4.782 3.365 -10.374 1.00 88.19 112 LEU A CA 1
ATOM 919 C C . LEU A 1 112 ? 3.684 2.966 -11.363 1.00 88.19 112 LEU A C 1
ATOM 921 O O . LEU A 1 112 ? 3.304 3.789 -12.185 1.00 88.19 112 LEU A O 1
ATOM 925 N N . ARG A 1 113 ? 3.114 1.762 -11.250 1.00 86.19 113 ARG A N 1
ATOM 926 C CA . ARG A 1 113 ? 1.992 1.321 -12.096 1.00 86.19 113 ARG A CA 1
ATOM 927 C C . ARG A 1 113 ? 0.777 2.238 -11.949 1.00 86.19 113 ARG A C 1
ATOM 929 O O . ARG A 1 113 ? 0.220 2.678 -12.950 1.00 86.19 113 ARG A O 1
ATOM 936 N N . ILE A 1 114 ? 0.406 2.589 -10.717 1.00 89.88 114 ILE A N 1
ATOM 937 C CA . ILE A 1 114 ? -0.695 3.530 -10.459 1.00 89.88 114 ILE A CA 1
ATOM 938 C C . ILE A 1 114 ? -0.383 4.907 -11.061 1.00 89.88 114 ILE A C 1
ATOM 940 O O . ILE A 1 114 ? -1.229 5.489 -11.737 1.00 89.88 114 ILE A O 1
ATOM 944 N N . LEU A 1 115 ? 0.838 5.413 -10.868 1.00 88.44 115 LEU A N 1
ATOM 945 C CA . LEU A 1 115 ? 1.264 6.697 -11.429 1.00 88.44 115 LEU A CA 1
ATOM 946 C C . LEU A 1 115 ? 1.261 6.695 -12.959 1.00 88.44 115 LEU A C 1
ATOM 948 O O . LEU A 1 115 ? 0.869 7.696 -13.551 1.00 88.44 115 LEU A O 1
ATOM 952 N N . LEU A 1 116 ? 1.654 5.593 -13.598 1.00 83.88 116 LEU A N 1
ATOM 953 C CA . LEU A 1 116 ? 1.594 5.443 -15.052 1.00 83.88 116 LEU A CA 1
ATOM 954 C C . LEU A 1 116 ? 0.146 5.473 -15.547 1.00 83.88 116 LEU A C 1
ATOM 956 O O . LEU A 1 116 ? -0.151 6.186 -16.497 1.00 83.88 116 LEU A O 1
ATOM 960 N N . VAL A 1 117 ? -0.778 4.781 -14.876 1.00 84.31 117 VAL A N 1
ATOM 961 C CA . VAL A 1 117 ? -2.199 4.793 -15.265 1.00 84.31 117 VAL A CA 1
ATOM 962 C C . VAL A 1 117 ? -2.828 6.179 -15.099 1.00 84.31 117 VAL A C 1
ATOM 964 O O . VAL A 1 117 ? -3.602 6.602 -15.954 1.00 84.31 117 VAL A O 1
ATOM 967 N N . ILE A 1 118 ? -2.485 6.905 -14.032 1.00 86.25 118 ILE A N 1
ATOM 968 C CA . ILE A 1 118 ? -3.015 8.255 -13.778 1.00 86.25 118 ILE A CA 1
ATOM 969 C C . ILE A 1 118 ? -2.351 9.301 -14.692 1.00 86.25 118 ILE A C 1
ATOM 971 O O . ILE A 1 118 ? -3.007 10.238 -15.146 1.00 86.25 118 ILE A O 1
ATOM 975 N N . GLY A 1 119 ? -1.047 9.168 -14.941 1.00 79.62 119 GLY A N 1
ATOM 976 C CA . GLY A 1 119 ? -0.237 10.156 -15.655 1.00 79.62 119 GLY A CA 1
ATOM 977 C C . GLY A 1 119 ? -0.223 10.001 -17.177 1.00 79.62 119 GLY A C 1
ATOM 978 O O . GLY A 1 119 ? -0.062 10.996 -17.887 1.00 79.62 119 GLY A O 1
ATOM 979 N N . CYS A 1 120 ? -0.388 8.788 -17.708 1.00 62.56 120 CYS A N 1
ATOM 980 C CA . CYS A 1 120 ? -0.311 8.541 -19.146 1.00 62.56 120 CYS A CA 1
ATOM 981 C C . CYS A 1 120 ? -1.680 8.682 -19.826 1.00 62.56 120 CYS A C 1
ATOM 983 O O . CYS A 1 120 ? -2.692 8.139 -19.390 1.00 62.56 120 CYS A O 1
ATOM 985 N N . LYS A 1 121 ? -1.697 9.361 -20.983 1.00 57.97 121 LYS A N 1
ATOM 986 C CA . LYS A 1 121 ? -2.807 9.249 -21.943 1.00 57.97 121 LYS A CA 1
ATOM 987 C C . LYS A 1 121 ? -2.917 7.778 -22.392 1.00 57.97 121 LYS A C 1
ATOM 989 O O . LYS A 1 121 ? -1.876 7.165 -22.624 1.00 57.97 121 LYS A O 1
ATOM 994 N N . PRO A 1 122 ? -4.127 7.231 -22.604 1.00 54.47 122 PRO A N 1
ATOM 995 C CA . PRO A 1 122 ? -4.393 5.792 -22.793 1.00 54.47 122 PRO A CA 1
ATOM 996 C C . PRO A 1 122 ? -3.823 5.142 -24.079 1.00 54.47 122 PRO A C 1
ATOM 998 O O . PRO A 1 122 ? -4.264 4.070 -24.471 1.00 54.47 122 PRO A O 1
ATOM 1001 N N . LEU A 1 123 ? -2.867 5.774 -24.767 1.00 50.69 123 LEU A N 1
ATOM 1002 C CA . LEU A 1 123 ? -2.369 5.396 -26.098 1.00 50.69 123 LEU A CA 1
ATOM 1003 C C . LEU A 1 123 ? -0.902 4.937 -26.124 1.00 50.69 123 LEU A C 1
ATOM 1005 O O . LEU A 1 123 ? -0.392 4.646 -27.202 1.00 50.69 123 LEU A O 1
ATOM 1009 N N . GLN A 1 124 ? -0.204 4.893 -24.988 1.00 55.19 124 GLN A N 1
ATOM 1010 C CA . GLN A 1 124 ? 1.201 4.478 -24.940 1.00 55.19 124 GLN A CA 1
ATOM 1011 C C . GLN A 1 124 ? 1.348 3.144 -24.209 1.00 55.19 124 GLN A C 1
ATOM 1013 O O . GLN A 1 124 ? 0.661 2.879 -23.231 1.00 55.19 124 GLN A O 1
ATOM 1018 N N . HIS A 1 125 ? 2.202 2.283 -24.758 1.00 54.69 125 HIS A N 1
ATOM 1019 C CA . HIS A 1 125 ? 2.428 0.892 -24.376 1.00 54.69 125 HIS A CA 1
ATOM 1020 C C . HIS A 1 125 ? 2.783 0.728 -22.884 1.00 54.69 125 HIS A C 1
ATOM 1022 O O . HIS A 1 125 ? 3.951 0.733 -22.507 1.00 54.69 125 HIS A O 1
ATOM 1028 N N . ASN A 1 126 ? 1.763 0.547 -22.041 1.00 56.25 126 ASN A N 1
ATOM 1029 C CA . ASN A 1 126 ? 1.889 0.369 -20.587 1.00 56.25 126 ASN A CA 1
ATOM 1030 C C . ASN A 1 126 ? 2.337 -1.049 -20.179 1.00 56.25 126 ASN A C 1
ATOM 1032 O O . ASN A 1 126 ? 2.468 -1.341 -18.995 1.00 56.25 126 ASN A O 1
ATOM 1036 N N . GLU A 1 127 ? 2.556 -1.931 -21.156 1.00 56.94 127 GLU A N 1
ATOM 1037 C CA . GLU A 1 127 ? 2.968 -3.326 -20.963 1.00 56.94 127 GLU A CA 1
ATOM 1038 C C . GLU A 1 127 ? 4.486 -3.499 -20.861 1.00 56.94 127 GLU A C 1
ATOM 1040 O O . GLU A 1 127 ? 4.962 -4.625 -20.720 1.00 56.94 127 GLU A O 1
ATOM 1045 N N . ILE A 1 128 ? 5.262 -2.406 -20.890 1.00 55.84 128 ILE A N 1
ATOM 1046 C CA . ILE A 1 128 ? 6.657 -2.432 -20.429 1.00 55.84 128 ILE A CA 1
ATOM 1047 C C . ILE A 1 128 ? 6.605 -2.508 -18.903 1.00 55.84 128 ILE A C 1
ATOM 1049 O O . ILE A 1 128 ? 6.910 -1.561 -18.176 1.00 55.84 128 ILE A O 1
ATOM 1053 N N . ASP A 1 129 ? 6.110 -3.646 -18.431 1.00 51.34 129 ASP A N 1
ATOM 1054 C CA . ASP A 1 129 ? 6.130 -4.026 -17.045 1.00 51.34 129 ASP A CA 1
ATOM 1055 C C . ASP A 1 129 ? 7.595 -3.991 -16.646 1.00 51.34 129 ASP A C 1
ATOM 1057 O O . ASP A 1 129 ? 8.431 -4.630 -17.287 1.00 51.34 129 ASP A O 1
ATOM 1061 N N . ILE A 1 130 ? 7.905 -3.119 -15.690 1.00 55.28 130 ILE A N 1
ATOM 1062 C CA . ILE A 1 130 ? 9.254 -2.790 -15.244 1.00 55.28 130 ILE A CA 1
ATOM 1063 C C . ILE A 1 130 ? 9.939 -4.121 -14.963 1.00 55.28 130 ILE A C 1
ATOM 1065 O O . ILE A 1 130 ? 9.659 -4.748 -13.936 1.00 55.28 130 ILE A O 1
ATOM 1069 N N . ASN A 1 131 ? 10.748 -4.556 -15.940 1.00 50.06 131 ASN A N 1
ATOM 1070 C CA . ASN A 1 131 ? 11.365 -5.872 -16.015 1.00 50.06 131 ASN A CA 1
ATOM 1071 C C . ASN A 1 131 ? 11.802 -6.284 -14.622 1.00 50.06 131 ASN A C 1
ATOM 1073 O O . ASN A 1 131 ? 12.348 -5.463 -13.891 1.00 50.06 131 ASN A O 1
ATOM 1077 N N . ALA A 1 132 ? 11.537 -7.529 -14.244 1.00 50.50 132 ALA A N 1
ATOM 1078 C CA . ALA A 1 132 ? 11.959 -8.122 -12.988 1.00 50.50 132 ALA A CA 1
ATOM 1079 C C . ALA A 1 132 ? 13.442 -7.802 -12.667 1.00 50.50 132 ALA A C 1
ATOM 1081 O O . ALA A 1 132 ? 14.334 -8.551 -13.034 1.00 50.50 132 ALA A O 1
ATOM 1082 N N . LEU A 1 133 ? 13.718 -6.669 -12.009 1.00 50.56 133 LEU A N 1
ATOM 1083 C CA . LEU A 1 133 ? 15.089 -6.216 -11.727 1.00 50.56 133 LEU A CA 1
ATOM 1084 C C . LEU A 1 133 ? 15.737 -7.202 -10.734 1.00 50.56 133 LEU A C 1
ATOM 1086 O O . LEU A 1 133 ? 15.119 -7.497 -9.700 1.00 50.56 133 LEU A O 1
ATOM 1090 N N . LEU A 1 134 ? 16.931 -7.765 -10.995 1.00 41.53 134 LEU A N 1
ATOM 1091 C CA . LEU A 1 134 ? 18.201 -7.134 -11.438 1.00 41.53 134 LEU A CA 1
ATOM 1092 C C . LEU A 1 134 ? 19.063 -8.058 -12.360 1.00 41.53 134 LEU A C 1
ATOM 1094 O O . LEU A 1 134 ? 18.874 -9.274 -12.299 1.00 41.53 134 LEU A O 1
ATOM 1098 N N . PRO A 1 135 ? 20.020 -7.534 -13.163 1.00 43.69 135 PRO A N 1
ATOM 1099 C CA . PRO A 1 135 ? 21.300 -7.006 -12.662 1.00 43.69 135 PRO A CA 1
ATOM 1100 C C . PRO A 1 135 ? 21.568 -5.550 -13.052 1.00 43.69 135 PRO A C 1
ATOM 1102 O O . PRO A 1 135 ? 20.868 -4.995 -13.894 1.00 43.69 135 PRO A O 1
ATOM 1105 N N . ASP A 1 136 ? 22.562 -4.972 -12.375 1.00 47.25 136 ASP A N 1
ATOM 1106 C CA . ASP A 1 136 ? 23.098 -3.627 -12.578 1.00 47.25 136 ASP A CA 1
ATOM 1107 C C . ASP A 1 136 ? 23.201 -3.285 -14.065 1.00 47.25 136 ASP A C 1
ATOM 1109 O O . ASP A 1 136 ? 23.584 -4.134 -14.878 1.00 47.25 136 ASP A O 1
ATOM 1113 N N . ASP A 1 137 ? 22.837 -2.048 -14.408 1.00 49.41 137 ASP A N 1
ATOM 1114 C CA . ASP A 1 137 ? 23.003 -1.532 -15.761 1.00 49.41 137 ASP A CA 1
ATOM 1115 C C . ASP A 1 137 ? 24.417 -1.890 -16.250 1.00 49.41 137 ASP A C 1
ATOM 1117 O O . ASP A 1 137 ? 25.388 -1.623 -15.534 1.00 49.41 137 ASP A O 1
ATOM 1121 N N . PRO A 1 138 ? 24.586 -2.507 -17.435 1.00 54.50 138 PRO A N 1
ATOM 1122 C CA . PRO A 1 138 ? 25.913 -2.599 -18.010 1.00 54.50 138 PRO A CA 1
ATOM 1123 C C . PRO A 1 138 ? 26.405 -1.164 -18.172 1.00 54.50 138 PRO A C 1
ATOM 1125 O O . PRO A 1 138 ? 25.777 -0.379 -18.885 1.00 54.50 138 PRO A O 1
ATOM 1128 N N . GLU A 1 139 ? 27.495 -0.819 -17.486 1.00 50.38 139 GLU A N 1
ATOM 1129 C CA . GLU A 1 139 ? 28.178 0.453 -17.680 1.00 50.38 139 GLU A CA 1
ATOM 1130 C C . GLU A 1 139 ? 28.349 0.664 -19.187 1.00 50.38 139 GLU A C 1
ATOM 1132 O O . GLU A 1 139 ? 29.037 -0.100 -19.870 1.00 50.38 139 GLU A O 1
ATOM 1137 N N . ILE A 1 140 ? 27.669 1.677 -19.728 1.00 45.81 140 ILE A N 1
ATOM 1138 C CA . ILE A 1 140 ? 27.889 2.142 -21.095 1.00 45.81 140 ILE A CA 1
ATOM 1139 C C . ILE A 1 140 ? 29.164 2.987 -21.044 1.00 45.81 140 ILE A C 1
ATOM 1141 O O . ILE A 1 140 ? 29.132 4.213 -21.113 1.00 45.81 140 ILE A O 1
ATOM 1145 N N . SER A 1 141 ? 30.291 2.321 -20.821 1.00 54.44 141 SER A N 1
ATOM 1146 C CA . SER A 1 141 ? 31.611 2.822 -21.176 1.00 54.44 141 SER A CA 1
ATOM 1147 C C . SER A 1 141 ? 31.965 2.289 -22.565 1.00 54.44 141 SER A C 1
ATOM 1149 O O . SER A 1 141 ? 31.441 1.256 -23.002 1.00 54.44 141 SER A O 1
ATOM 1151 N N . ASP A 1 142 ? 32.809 3.020 -23.297 1.00 46.41 142 ASP A N 1
ATOM 1152 C CA . ASP A 1 142 ? 33.345 2.527 -24.564 1.00 46.41 142 ASP A CA 1
ATOM 1153 C C . ASP A 1 142 ? 34.079 1.207 -24.291 1.00 46.41 142 ASP A C 1
ATOM 1155 O O . ASP A 1 142 ? 35.030 1.134 -23.512 1.00 46.41 142 ASP A O 1
ATOM 1159 N N . LYS A 1 143 ? 33.586 0.121 -24.889 1.00 48.81 143 LYS A N 1
ATOM 1160 C CA . LYS A 1 143 ? 34.265 -1.170 -24.840 1.00 48.81 143 LYS A CA 1
ATOM 1161 C C . LYS A 1 143 ? 35.428 -1.112 -25.819 1.00 48.81 143 LYS A C 1
ATOM 1163 O O . LYS A 1 143 ? 35.262 -1.440 -26.991 1.00 48.81 143 LYS A O 1
ATOM 1168 N N . ASP A 1 144 ? 36.604 -0.756 -25.319 1.00 48.81 144 ASP A N 1
ATOM 1169 C CA . ASP A 1 144 ? 37.846 -0.707 -26.105 1.00 48.81 144 ASP A CA 1
ATOM 1170 C C . ASP A 1 144 ? 38.308 -2.094 -26.600 1.00 48.81 144 ASP A C 1
ATOM 1172 O O . ASP A 1 144 ? 39.229 -2.202 -27.409 1.00 48.81 144 ASP A O 1
ATOM 1176 N N . VAL A 1 145 ? 37.665 -3.175 -26.139 1.00 46.03 145 VAL A N 1
ATOM 1177 C CA . VAL A 1 145 ? 38.024 -4.558 -26.472 1.00 46.03 145 VAL A CA 1
ATOM 1178 C C . VAL A 1 145 ? 36.800 -5.306 -26.999 1.00 46.03 145 VAL A C 1
ATOM 1180 O O . VAL A 1 145 ? 36.026 -5.920 -26.264 1.00 46.03 145 VAL A O 1
ATOM 1183 N N . ILE A 1 146 ? 36.622 -5.253 -28.316 1.00 50.16 146 ILE A N 1
ATOM 1184 C CA . ILE A 1 146 ? 35.737 -6.148 -29.062 1.00 50.16 146 ILE A CA 1
ATOM 1185 C C . ILE A 1 146 ? 36.624 -7.326 -29.479 1.00 50.16 146 ILE A C 1
ATOM 1187 O O . ILE A 1 146 ? 37.450 -7.164 -30.365 1.00 50.16 146 ILE A O 1
ATOM 1191 N N . ILE A 1 147 ? 36.442 -8.496 -28.855 1.00 50.16 147 ILE A N 1
ATOM 1192 C CA . ILE A 1 147 ? 37.137 -9.775 -29.138 1.00 50.16 147 ILE A CA 1
ATOM 1193 C C . ILE A 1 147 ? 38.453 -9.975 -28.362 1.00 50.16 147 ILE A C 1
ATOM 1195 O O . ILE A 1 147 ? 39.537 -9.720 -28.871 1.00 50.16 147 ILE A O 1
ATOM 1199 N N . ALA A 1 148 ? 38.346 -10.508 -27.143 1.00 47.31 148 ALA A N 1
ATOM 1200 C CA . ALA A 1 148 ? 38.970 -11.763 -26.687 1.00 47.31 148 ALA A CA 1
ATOM 1201 C C . ALA A 1 148 ? 38.879 -11.855 -25.149 1.00 47.31 148 ALA A C 1
ATOM 1203 O O . ALA A 1 148 ? 38.936 -10.842 -24.468 1.00 47.31 148 ALA A O 1
ATOM 1204 N N . GLU A 1 149 ? 38.743 -13.078 -24.627 1.00 47.31 149 GLU A N 1
ATOM 1205 C CA . GLU A 1 149 ? 38.896 -13.429 -23.200 1.00 47.31 149 GLU A CA 1
ATOM 1206 C C . GLU A 1 149 ? 37.783 -12.971 -22.238 1.00 47.31 149 GLU A C 1
ATOM 1208 O O . GLU A 1 149 ? 37.983 -12.164 -21.338 1.00 47.31 149 GLU A O 1
ATOM 1213 N N . GLY A 1 150 ? 36.585 -13.550 -22.362 1.00 51.25 150 GLY A N 1
ATOM 1214 C CA . GLY A 1 150 ? 35.566 -13.354 -21.324 1.00 51.25 150 GLY A CA 1
ATOM 1215 C C . GLY A 1 150 ? 34.196 -13.943 -21.621 1.00 51.25 150 GLY A C 1
ATOM 1216 O O . GLY A 1 150 ? 33.187 -13.294 -21.358 1.00 51.25 150 GLY A O 1
ATOM 1217 N N . ALA A 1 151 ? 34.120 -15.144 -22.201 1.00 47.00 151 ALA A N 1
ATOM 1218 C CA . ALA A 1 151 ? 32.835 -15.821 -22.342 1.00 47.00 151 ALA A CA 1
ATOM 1219 C C . ALA A 1 151 ? 32.297 -16.192 -20.945 1.00 47.00 151 ALA A C 1
ATOM 1221 O O . ALA A 1 151 ? 32.779 -17.121 -20.306 1.00 47.00 151 ALA A O 1
ATOM 1222 N N . THR A 1 152 ? 31.286 -15.462 -20.470 1.00 51.09 152 THR A N 1
ATOM 1223 C CA . THR A 1 152 ? 30.591 -15.666 -19.180 1.00 51.09 152 THR A CA 1
ATOM 1224 C C . THR A 1 152 ? 29.662 -16.883 -19.152 1.00 51.09 152 THR A C 1
ATOM 1226 O O . THR A 1 152 ? 28.918 -17.080 -18.196 1.00 51.09 152 THR A O 1
ATOM 1229 N N . HIS A 1 153 ? 29.683 -17.714 -20.190 1.00 56.94 153 HIS A N 1
ATOM 1230 C CA . HIS A 1 153 ? 28.843 -18.897 -20.313 1.00 56.94 153 HIS A CA 1
ATOM 1231 C C . HIS A 1 153 ? 29.676 -20.065 -20.838 1.00 56.94 153 HIS A C 1
ATOM 1233 O O . HIS A 1 153 ? 30.439 -19.923 -21.794 1.00 56.94 153 HIS A O 1
ATOM 1239 N N . TRP A 1 154 ? 29.529 -21.223 -20.194 1.00 52.31 154 TRP A N 1
ATOM 1240 C CA . TRP A 1 154 ? 30.192 -22.454 -20.608 1.00 52.31 154 TRP A CA 1
ATOM 1241 C C . TRP A 1 154 ? 29.660 -22.873 -21.985 1.00 52.31 154 TRP A C 1
ATOM 1243 O O . TRP A 1 154 ? 28.453 -23.048 -22.161 1.00 52.31 154 TRP A O 1
ATOM 1253 N N . ARG A 1 155 ? 30.554 -23.010 -22.967 1.00 62.34 155 ARG A N 1
ATOM 1254 C CA . ARG A 1 155 ? 30.274 -23.632 -24.265 1.00 62.34 155 ARG A CA 1
ATOM 1255 C C . ARG A 1 155 ? 31.238 -24.785 -24.457 1.00 62.34 155 ARG A C 1
ATOM 1257 O O . ARG A 1 155 ? 32.417 -24.664 -24.136 1.00 62.34 155 ARG A O 1
ATOM 1264 N N . ASP A 1 156 ? 30.715 -25.871 -25.005 1.00 62.06 156 ASP A N 1
ATOM 1265 C CA . ASP A 1 156 ? 31.533 -26.981 -25.468 1.00 62.06 156 ASP A CA 1
ATOM 1266 C C . ASP A 1 156 ? 32.457 -26.506 -26.605 1.00 62.06 156 ASP A C 1
ATOM 1268 O O . ASP A 1 156 ? 32.058 -25.659 -27.415 1.00 62.06 156 ASP A O 1
ATOM 1272 N N . ALA A 1 157 ? 33.684 -27.027 -26.667 1.00 69.88 157 ALA A N 1
ATOM 1273 C CA . ALA A 1 157 ? 34.714 -26.573 -27.608 1.00 69.88 157 ALA A CA 1
ATOM 1274 C C . ALA A 1 157 ? 34.294 -26.774 -29.076 1.00 69.88 157 ALA A C 1
ATOM 1276 O O . ALA A 1 157 ? 34.734 -26.036 -29.958 1.00 69.88 157 ALA A O 1
ATOM 1277 N N . GLU A 1 158 ? 33.399 -27.732 -29.328 1.00 66.00 158 GLU A N 1
ATOM 1278 C CA . GLU A 1 158 ? 32.867 -28.042 -30.659 1.00 66.00 158 GLU A CA 1
ATOM 1279 C C . GLU A 1 158 ? 31.464 -27.469 -30.920 1.00 66.00 158 GLU A C 1
ATOM 1281 O O . GLU A 1 158 ? 30.897 -27.674 -31.997 1.00 66.00 158 GLU A O 1
ATOM 1286 N N . ALA A 1 159 ? 30.886 -26.716 -29.976 1.00 66.62 159 ALA A N 1
ATOM 1287 C CA . ALA A 1 159 ? 29.546 -26.156 -30.128 1.00 66.62 159 ALA A CA 1
ATOM 1288 C C . ALA A 1 159 ? 29.522 -25.021 -31.166 1.00 66.62 159 ALA A C 1
ATOM 1290 O O . ALA A 1 159 ? 29.607 -23.832 -30.829 1.00 66.62 159 ALA A O 1
ATOM 1291 N N . LYS A 1 160 ? 29.337 -25.373 -32.442 1.00 61.81 160 LYS A N 1
ATOM 1292 C CA . LYS A 1 160 ? 28.971 -24.416 -33.493 1.00 61.81 160 LYS A CA 1
ATOM 1293 C C . LYS A 1 160 ? 27.588 -23.836 -33.170 1.00 61.81 160 LYS A C 1
ATOM 1295 O O . LYS A 1 160 ? 26.658 -24.604 -32.924 1.00 61.81 160 LYS A O 1
ATOM 1300 N N . PRO A 1 161 ? 27.423 -22.502 -33.126 1.00 57.81 161 PRO A N 1
ATOM 1301 C CA . PRO A 1 161 ? 26.107 -21.915 -32.945 1.00 57.81 161 PRO A CA 1
ATOM 1302 C C . PRO A 1 161 ? 25.272 -22.225 -34.192 1.00 57.81 161 PRO A C 1
ATOM 1304 O O . PRO A 1 161 ? 25.479 -21.632 -35.244 1.00 57.81 161 PRO A O 1
ATOM 1307 N N . THR A 1 162 ? 24.312 -23.137 -34.061 1.00 56.94 162 THR A N 1
ATOM 1308 C CA . THR A 1 162 ? 23.345 -23.523 -35.107 1.00 56.94 162 THR A CA 1
ATOM 1309 C C . THR A 1 162 ? 22.405 -22.384 -35.522 1.00 56.94 162 THR A C 1
ATOM 1311 O O . THR A 1 162 ? 21.593 -22.543 -36.425 1.00 56.94 162 THR A O 1
ATOM 1314 N N . ALA A 1 163 ? 22.523 -21.208 -34.899 1.00 52.78 163 ALA A N 1
ATOM 1315 C CA . ALA A 1 163 ? 21.790 -20.003 -35.276 1.00 52.78 163 ALA A CA 1
ATOM 1316 C C . ALA A 1 163 ? 22.283 -19.365 -36.593 1.00 52.78 163 ALA A C 1
ATOM 1318 O O . ALA A 1 163 ? 21.596 -18.497 -37.124 1.00 52.78 163 ALA A O 1
ATOM 1319 N N . CYS A 1 164 ? 23.439 -19.785 -37.123 1.00 50.72 164 CYS A N 1
ATOM 1320 C CA . CYS A 1 164 ? 24.035 -19.220 -38.339 1.00 50.72 164 CYS A CA 1
ATOM 1321 C C . CYS A 1 164 ? 23.975 -20.144 -39.570 1.00 50.72 164 CYS A C 1
ATOM 1323 O O . CYS A 1 164 ? 24.626 -19.843 -40.560 1.00 50.72 164 CYS A O 1
ATOM 1325 N N . ASP A 1 165 ? 23.171 -21.213 -39.558 1.00 52.78 165 ASP A N 1
ATOM 1326 C CA . ASP A 1 165 ? 22.816 -21.947 -40.792 1.00 52.78 165 ASP A CA 1
ATOM 1327 C C . ASP A 1 165 ? 21.636 -21.273 -41.533 1.00 52.78 165 ASP A C 1
ATOM 1329 O O . ASP A 1 165 ? 20.998 -21.857 -42.411 1.00 52.78 165 ASP A O 1
ATOM 1333 N N . PHE A 1 166 ? 21.315 -20.026 -41.167 1.00 53.44 166 PHE A N 1
ATOM 1334 C CA . PHE A 1 166 ? 20.368 -19.184 -41.886 1.00 53.44 166 PHE A CA 1
ATOM 1335 C C . PHE A 1 166 ? 21.056 -18.632 -43.138 1.00 53.44 166 PHE A C 1
ATOM 1337 O O . PHE A 1 166 ? 21.707 -17.596 -43.106 1.00 53.44 166 PHE A O 1
ATOM 1344 N N . ASP A 1 167 ? 20.884 -19.360 -44.237 1.00 54.59 167 ASP A N 1
ATOM 1345 C CA . ASP A 1 167 ? 21.125 -18.900 -45.602 1.00 54.59 167 ASP A CA 1
ATOM 1346 C C . ASP A 1 167 ? 22.571 -18.434 -45.878 1.00 54.59 167 ASP A C 1
ATOM 1348 O O . ASP A 1 167 ? 22.904 -17.252 -45.814 1.00 54.59 167 ASP A O 1
ATOM 1352 N N . MET A 1 168 ? 23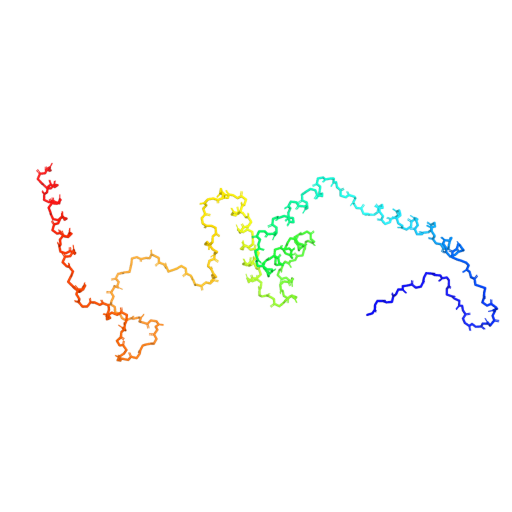.439 -19.355 -46.317 1.00 57.59 168 MET A N 1
ATOM 1353 C CA . MET A 1 168 ? 24.788 -19.019 -46.824 1.00 57.59 168 MET A CA 1
ATOM 1354 C C . MET A 1 168 ? 24.762 -18.028 -48.012 1.00 57.59 168 MET A C 1
ATOM 1356 O O . MET A 1 168 ? 25.795 -17.526 -48.449 1.00 57.59 168 MET A O 1
ATOM 1360 N N . THR A 1 169 ? 23.581 -17.729 -48.563 1.00 58.75 169 THR A N 1
ATOM 1361 C CA . THR A 1 169 ? 23.383 -16.676 -49.563 1.00 58.75 169 THR A CA 1
ATOM 1362 C C . THR A 1 169 ? 23.438 -15.260 -48.968 1.00 58.75 169 THR A C 1
ATOM 1364 O O . THR A 1 169 ? 23.777 -14.323 -49.693 1.00 58.75 169 THR A O 1
ATOM 1367 N N . LEU A 1 170 ? 23.183 -15.093 -47.662 1.00 56.78 170 LEU A N 1
ATOM 1368 C CA . LEU A 1 170 ? 23.243 -13.818 -46.931 1.00 56.78 170 LEU A CA 1
ATOM 1369 C C . LEU A 1 170 ? 24.654 -13.462 -46.434 1.00 56.78 170 LEU A C 1
ATOM 1371 O O . LEU A 1 170 ? 24.873 -12.338 -45.985 1.00 56.78 170 LEU A O 1
ATOM 1375 N N . GLU A 1 171 ? 25.630 -14.369 -46.550 1.00 56.97 171 GLU A N 1
ATOM 1376 C CA . GLU A 1 171 ? 27.042 -14.086 -46.229 1.00 56.97 171 GLU A CA 1
ATOM 1377 C C . GLU A 1 171 ? 27.672 -13.054 -47.174 1.00 56.97 171 GLU A C 1
ATOM 1379 O O . GLU A 1 171 ? 28.718 -12.468 -46.883 1.00 56.97 171 GLU A O 1
ATOM 1384 N N . ARG A 1 172 ? 27.040 -12.810 -48.324 1.00 60.06 172 ARG A N 1
ATOM 1385 C CA . A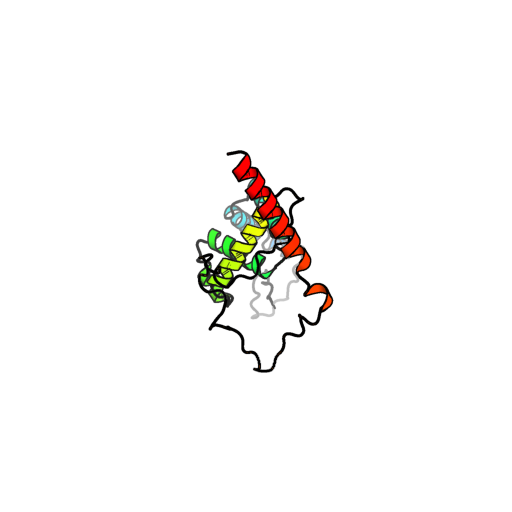RG A 1 172 ? 27.478 -11.787 -49.265 1.00 60.06 172 ARG A CA 1
ATOM 1386 C C . ARG A 1 172 ? 27.053 -10.417 -48.749 1.00 60.06 172 ARG A C 1
ATOM 1388 O O . ARG A 1 172 ? 25.955 -9.933 -49.017 1.00 60.06 172 ARG A O 1
ATOM 1395 N N . PHE A 1 173 ? 27.952 -9.773 -48.006 1.00 62.69 173 PHE A N 1
ATOM 1396 C CA . PHE A 1 173 ? 27.838 -8.397 -47.503 1.00 62.69 173 PHE A CA 1
ATOM 1397 C C . PHE A 1 173 ? 27.848 -7.322 -48.618 1.00 62.69 173 PHE A C 1
ATOM 1399 O O . PHE A 1 173 ? 28.285 -6.189 -48.402 1.00 62.69 173 PHE A O 1
ATOM 1406 N N . ASP A 1 174 ? 27.315 -7.630 -49.799 1.00 72.94 174 ASP A N 1
ATOM 1407 C CA . ASP A 1 174 ? 27.277 -6.771 -50.987 1.00 72.94 174 ASP A CA 1
ATOM 1408 C C . ASP A 1 174 ? 26.566 -5.435 -50.689 1.00 72.94 174 ASP A C 1
ATOM 1410 O O . ASP A 1 174 ? 26.924 -4.368 -51.199 1.00 72.94 174 ASP A O 1
ATOM 1414 N N . TRP A 1 175 ? 25.583 -5.458 -49.781 1.00 73.06 175 TRP A N 1
ATOM 1415 C CA . TRP A 1 175 ? 24.913 -4.254 -49.284 1.00 73.06 175 TRP A CA 1
ATOM 1416 C C . TRP A 1 175 ? 25.849 -3.329 -48.489 1.00 73.06 175 TRP A C 1
ATOM 1418 O O . TRP A 1 175 ? 25.788 -2.104 -48.647 1.00 73.06 175 TRP A O 1
ATOM 1428 N N . ALA A 1 176 ? 26.732 -3.885 -47.655 1.00 76.44 176 ALA A N 1
ATOM 1429 C CA . ALA A 1 176 ? 27.666 -3.097 -46.852 1.00 76.44 176 ALA A CA 1
ATOM 1430 C C . ALA A 1 176 ? 28.696 -2.395 -47.752 1.00 76.44 176 ALA A C 1
ATOM 1432 O O . ALA A 1 176 ? 29.007 -1.214 -47.554 1.00 76.44 176 ALA A O 1
ATOM 1433 N N . GLU A 1 177 ? 29.157 -3.082 -48.799 1.00 79.94 177 GLU A N 1
ATOM 1434 C CA . GLU A 1 177 ? 30.027 -2.505 -49.825 1.00 79.94 177 GLU A CA 1
ATOM 1435 C C . GLU A 1 177 ? 29.328 -1.378 -50.598 1.00 79.94 177 GLU A C 1
ATOM 1437 O O . GLU A 1 177 ? 29.877 -0.274 -50.727 1.00 79.94 177 GLU A O 1
ATOM 1442 N N . ALA A 1 178 ? 28.080 -1.598 -51.029 1.00 78.69 178 ALA A N 1
ATOM 1443 C CA . ALA A 1 178 ? 27.272 -0.587 -51.713 1.00 78.69 178 ALA A CA 1
ATOM 1444 C C . ALA A 1 178 ? 27.030 0.658 -50.837 1.00 78.69 178 ALA A C 1
ATOM 1446 O O . ALA A 1 178 ? 27.077 1.800 -51.316 1.00 78.69 178 ALA A O 1
ATOM 1447 N N . GLN A 1 179 ? 26.817 0.471 -49.535 1.00 78.38 179 GLN A N 1
ATOM 1448 C CA . GLN A 1 179 ? 26.611 1.564 -48.589 1.00 78.38 179 GLN A CA 1
ATOM 1449 C C . GLN A 1 179 ? 27.899 2.360 -48.325 1.00 78.38 179 GLN A C 1
ATOM 1451 O O . GLN A 1 179 ? 27.867 3.598 -48.288 1.00 78.38 179 GLN A O 1
ATOM 1456 N N . ASN A 1 180 ? 29.045 1.682 -48.231 1.00 84.56 180 ASN A N 1
ATOM 1457 C CA . ASN A 1 180 ? 30.355 2.325 -48.122 1.00 84.56 180 ASN A CA 1
ATOM 1458 C C . ASN A 1 180 ? 30.717 3.114 -49.388 1.00 84.56 180 ASN A C 1
ATOM 1460 O O . ASN A 1 180 ? 31.220 4.236 -49.283 1.00 84.56 180 ASN A O 1
ATOM 1464 N N . ALA A 1 181 ? 30.393 2.600 -50.578 1.00 84.50 181 ALA A N 1
ATOM 1465 C CA . ALA A 1 181 ? 30.565 3.334 -51.833 1.00 84.50 181 ALA A CA 1
ATOM 1466 C C . ALA A 1 181 ? 29.737 4.634 -51.854 1.00 84.50 181 ALA A C 1
ATOM 1468 O O . ALA A 1 181 ? 30.263 5.705 -52.173 1.00 84.50 181 ALA A O 1
ATOM 1469 N N . ARG A 1 182 ? 28.472 4.586 -51.406 1.00 86.19 182 ARG A N 1
ATOM 1470 C CA . ARG A 1 182 ? 27.627 5.788 -51.244 1.00 86.19 182 ARG A CA 1
ATOM 1471 C C . ARG A 1 182 ? 28.197 6.772 -50.217 1.00 86.19 182 ARG A C 1
ATOM 1473 O O . ARG A 1 182 ? 28.047 7.985 -50.376 1.00 86.19 182 ARG A O 1
ATOM 1480 N N . ARG A 1 183 ? 28.842 6.289 -49.148 1.00 84.44 183 ARG A N 1
ATOM 1481 C CA . ARG A 1 183 ? 29.510 7.141 -48.145 1.00 84.44 183 ARG A CA 1
ATOM 1482 C C . ARG A 1 183 ? 30.706 7.877 -48.754 1.00 84.44 183 ARG A C 1
ATOM 1484 O O . ARG A 1 183 ? 30.748 9.102 -48.661 1.00 84.44 183 ARG A O 1
ATOM 1491 N N . ARG A 1 184 ? 31.570 7.167 -49.491 1.00 89.06 184 ARG A N 1
ATOM 1492 C CA . ARG A 1 184 ? 32.709 7.760 -50.218 1.00 89.06 184 ARG A CA 1
ATOM 1493 C C . ARG A 1 184 ? 32.267 8.821 -51.227 1.00 89.06 184 ARG A C 1
ATOM 1495 O O . ARG A 1 184 ? 32.865 9.889 -51.290 1.00 89.06 184 ARG A O 1
ATOM 1502 N N . GLN A 1 185 ? 31.184 8.576 -51.968 1.00 85.94 185 GLN A N 1
ATOM 1503 C CA . GLN A 1 185 ? 30.631 9.562 -52.906 1.00 85.94 185 GLN A CA 1
ATOM 1504 C C . GLN A 1 185 ? 30.126 10.832 -52.202 1.00 85.94 185 GLN A C 1
ATOM 1506 O O . GLN A 1 185 ? 30.341 11.938 -52.696 1.00 85.94 185 GLN A O 1
ATOM 1511 N N . ARG A 1 186 ? 29.478 10.699 -51.036 1.00 84.94 186 ARG A N 1
ATOM 1512 C CA . ARG A 1 186 ? 29.026 11.853 -50.237 1.00 84.94 186 ARG A CA 1
ATOM 1513 C C . ARG A 1 186 ? 30.196 12.660 -49.677 1.00 84.94 186 ARG A C 1
ATOM 1515 O O . ARG A 1 186 ? 30.144 13.885 -49.705 1.00 84.94 186 ARG A O 1
ATOM 1522 N N . GLU A 1 187 ? 31.243 11.996 -49.203 1.00 85.94 187 GLU A N 1
ATOM 1523 C CA . GLU A 1 187 ? 32.452 12.662 -48.706 1.00 85.94 187 GLU A CA 1
ATOM 1524 C C . GLU A 1 187 ? 33.232 13.356 -49.824 1.00 85.94 187 GLU A C 1
ATOM 1526 O O . GLU A 1 187 ? 33.662 14.491 -49.642 1.00 85.94 187 GLU A O 1
ATOM 1531 N N . ALA A 1 188 ? 33.344 12.732 -51.000 1.00 83.88 188 ALA A N 1
ATOM 1532 C CA . ALA A 1 188 ? 33.942 13.360 -52.177 1.00 83.88 188 ALA A CA 1
ATOM 1533 C C . ALA A 1 188 ? 33.173 14.625 -52.592 1.00 83.88 188 ALA A C 1
ATOM 1535 O O . ALA A 1 188 ? 33.788 15.664 -52.815 1.00 83.88 188 ALA A O 1
ATOM 1536 N N . ARG A 1 189 ? 31.831 14.577 -52.601 1.00 82.94 189 ARG A N 1
ATOM 1537 C CA . ARG A 1 189 ? 30.991 15.764 -52.846 1.00 82.94 189 ARG A CA 1
ATOM 1538 C C . ARG A 1 189 ? 31.193 16.853 -51.791 1.00 82.94 189 ARG A C 1
ATOM 1540 O O . ARG A 1 189 ? 31.266 18.020 -52.148 1.00 82.94 189 ARG A O 1
ATOM 1547 N N . ARG A 1 190 ? 31.313 16.489 -50.508 1.00 72.88 190 ARG A N 1
ATOM 1548 C CA . ARG A 1 190 ? 31.599 17.449 -49.425 1.00 72.88 190 ARG A CA 1
ATOM 1549 C C . ARG A 1 190 ? 32.975 18.100 -49.570 1.00 72.88 190 ARG A C 1
ATOM 1551 O O . ARG A 1 190 ? 33.080 19.292 -49.334 1.00 72.88 190 ARG A O 1
ATOM 1558 N N . LYS A 1 191 ? 33.998 17.343 -49.980 1.00 74.56 191 LYS A N 1
ATOM 1559 C CA . LYS A 1 191 ? 35.357 17.861 -50.216 1.00 74.56 191 LYS A CA 1
ATOM 1560 C C . LYS A 1 191 ? 35.478 18.733 -51.467 1.00 74.56 191 LYS A C 1
ATOM 1562 O O . LYS A 1 191 ? 36.367 19.560 -51.508 1.00 74.56 191 LYS A O 1
ATOM 1567 N N . GLN A 1 192 ? 34.636 18.529 -52.480 1.00 71.00 192 GLN A N 1
ATOM 1568 C CA . GLN A 1 192 ? 34.599 19.385 -53.676 1.00 71.00 192 GLN A CA 1
ATOM 1569 C C . GLN A 1 192 ? 33.809 20.684 -53.462 1.00 71.00 192 GLN A C 1
ATOM 1571 O O . GLN A 1 192 ? 33.978 21.628 -54.224 1.00 71.00 192 GLN A O 1
ATOM 1576 N N . ALA A 1 193 ? 32.912 20.709 -52.472 1.00 65.44 193 ALA A N 1
ATOM 1577 C CA . ALA A 1 193 ? 32.090 21.869 -52.132 1.00 65.44 193 ALA A CA 1
ATOM 1578 C C . ALA A 1 193 ? 32.716 22.778 -51.054 1.00 65.44 193 ALA A C 1
ATOM 1580 O O . ALA A 1 193 ? 32.126 23.808 -50.732 1.00 65.44 193 ALA A O 1
ATOM 1581 N N . ALA A 1 194 ? 33.858 22.377 -50.486 1.00 56.91 194 ALA A N 1
ATOM 1582 C CA . ALA A 1 194 ? 34.679 23.144 -49.550 1.00 56.91 194 ALA A CA 1
ATOM 1583 C C . ALA A 1 194 ? 35.940 23.635 -50.268 1.00 56.91 194 ALA A C 1
ATOM 1585 O O . ALA A 1 194 ? 36.379 24.762 -49.956 1.00 56.91 194 ALA A O 1
#

Radius of gyration: 36.19 Å; chains: 1; bounding box: 80×51×97 Å

Foldseek 3Di:
DDDDPDPDPDPDPPDPDPPDDDDPVRSCPSCVVVVVVVVVVVVVPDDDDDPVNVVVVVVVVVLLVLDPDPLLSVLQVLVVVCVVVVHDSCVVCVVVVHHSVRSVVSPVLSVVSSCCVVPDDPPDDSVVSVPPDDDDDDPPDPPPDDDDDDDPDDDDPPDDPPVPVPDPVVVPVVVVVVVVVVVVVVVVVVVVVD

Sequence (194 aa):
MVSFASVGPRVSSRAAWIEYPYTQADKNGWGAERLAEERKAFWATMRTPTARDITEAEETQGWLSHVPDESERRCLTAWAWCSARKRFFKDWCREEGIHPETGRRRKERAILRILLVIGCKPLQHNEIDINALLPDDPEISDKDVIIAEGATHWRDAEAKPTACDFDMTLERFDWAEAQNARRRQREARRKQAA

pLDDT: mean 72.69, std 18.48, range [32.75, 97.06]

Secondary structure (DSSP, 8-state):
-PPPP--S----TTS--------HHHHHHSSHHHHHHHHHHHHHHSPPPPHHHHHHHHHHHHHHTT---HHHHHHHHHHHHHHHTT--HHHHHHHTT--HHHHHHHHHHHHHHHHHHHHS-TTS-TT-------S--------S--SSS---S---TT---GGG-S-TTTT-THHHHHHHHHHHHHHHHHHH--